Protein AF-A0A5E4UNS1-F1 (afdb_monomer)

pLDDT: mean 90.69, std 11.21, range [31.8, 98.56]

Secondary structure (DSSP, 8-state):
-PPP-PPPP-TTSSB-HHHHHHHTT--SS--HHHHHHHHHSPPP--SHHHHHHHHHHHHHHHHHHHHHHHH---EEEEEEEEE-SS-TTBEEEEEEEEEETTEEEEEEEEEE-GGGGGGS-STTSS---HHHHHHHHHHHHHHT-SEEEEEEEETTEEEEEEEE--HHHHHHHHHHHHHHIIIIITTTPPPPP-TTSTTHHHHHHHHS-S------PPPHHHHHHHHHHHHHHHHHHHHHHHHHHHHHHHHHHHTT-SEEE-TTS-EEE----PPPP--------------------

Radius of gyration: 24.87 Å; Cα contacts (8 Å, |Δi|>4): 343; chains: 1; bounding box: 65×57×61 Å

Organism: NCBI:txid2508288

Foldseek 3Di:
DDDPPPPPDDLLQAQELLNLCQLVLLDPPHHLLRSLCCNQPNDDPDDDVSVVVVVQVVCLVVVVVVCCVVVVWDWDDAQDKFAAPPHRRYIYGFGTWTDDPPAIETEHEAEDEQVCCVQADDFQEPSHRVSVLSNRLSNCLRVVHFKYWYWYCYPNDTTIYIDGHDPVSSVVSVVSSVCSCPVPNVVVNRDDQDPPRPPSVVSVCVVVVDDPPDDDDDDPVNVVVVVVVVVVVVVVVVVVVVVVVVVVVLVVVCPPPQWDADPVGDIDGDDDDDDDDDDDDDPDDDGDDDDDDDDDD

Solvent-accessible surface area (backbone atoms only — not comparable to full-atom values): 17730 Å² total; per-residue (Å²): 132,82,75,78,81,73,76,82,72,72,66,55,65,41,45,40,23,81,49,47,12,16,74,72,66,55,33,95,85,41,42,49,53,51,50,45,47,36,44,79,51,70,71,79,86,67,64,72,66,43,56,52,52,57,48,42,67,66,43,47,66,58,50,53,50,47,42,34,72,78,66,66,53,50,72,78,47,62,72,48,75,44,61,22,91,86,48,75,47,34,34,20,76,39,52,28,32,37,50,61,88,90,48,58,32,43,27,43,76,41,78,43,58,63,94,53,50,84,61,43,53,64,74,68,35,67,49,53,46,66,33,54,48,41,19,50,39,43,33,27,60,37,68,72,33,58,40,35,42,35,37,37,33,43,72,89,47,77,41,53,27,45,39,69,58,49,67,68,62,34,50,54,52,51,52,54,52,48,50,47,41,64,64,20,53,72,72,68,38,83,60,83,84,57,87,83,45,81,66,37,70,59,48,50,42,63,77,48,80,68,79,93,78,81,82,77,82,82,47,74,68,53,52,50,53,51,50,52,52,55,51,51,53,50,52,50,53,51,53,51,52,51,51,50,51,52,49,49,52,54,54,57,75,42,66,86,53,56,58,53,77,48,97,88,72,50,66,55,73,64,76,91,80,89,79,80,90,82,88,81,90,76,79,94,81,86,80,87,86,87,78,93,74,86,86,76,134

InterPro domains:
  IPR011335 Restriction endonuclease type II-like [SSF52980] (11-192)
  IPR011604 PD-(D/E)XK endonuclease-like domain superfamily [G3DSA:3.90.320.10] (9-191)
  IPR017482 Lambda-type exonuclease [TIGR03033] (11-156)
  IPR019080 YqaJ viral recombinase [PF09588] (10-145)

Structure (mmCIF, N/CA/C/O backbone):
data_AF-A0A5E4UNS1-F1
#
_entry.id   AF-A0A5E4UNS1-F1
#
loop_
_atom_site.group_PDB
_atom_site.id
_atom_site.type_symbol
_atom_site.label_atom_id
_atom_site.label_alt_id
_atom_site.label_comp_id
_atom_site.label_asym_id
_atom_site.label_entity_id
_atom_site.label_seq_id
_atom_site.pdbx_PDB_ins_code
_atom_site.Cartn_x
_atom_site.Cartn_y
_atom_site.Cartn_z
_atom_site.occupancy
_atom_site.B_iso_or_equiv
_atom_site.auth_seq_id
_atom_site.auth_comp_id
_atom_site.auth_asym_id
_atom_site.auth_atom_id
_atom_site.pdbx_PDB_model_num
ATOM 1 N N . MET A 1 1 ? 26.613 -22.542 4.980 1.00 32.50 1 MET A N 1
ATOM 2 C CA . MET A 1 1 ? 27.143 -21.502 4.076 1.00 32.50 1 MET A CA 1
ATOM 3 C C . MET A 1 1 ? 26.272 -20.277 4.250 1.00 32.50 1 MET A C 1
ATOM 5 O O . MET A 1 1 ? 25.074 -20.381 4.032 1.00 32.50 1 MET A O 1
ATOM 9 N N . ASN A 1 2 ? 26.830 -19.174 4.746 1.00 33.47 2 ASN A N 1
ATOM 10 C CA . ASN A 1 2 ? 26.085 -17.921 4.845 1.00 33.47 2 ASN A CA 1
ATOM 11 C C . ASN A 1 2 ? 25.934 -17.374 3.426 1.00 33.47 2 ASN A C 1
ATOM 13 O O . ASN A 1 2 ? 26.943 -17.198 2.745 1.00 33.47 2 ASN A O 1
ATOM 17 N N . ALA A 1 3 ? 24.694 -17.168 2.977 1.00 31.80 3 ALA A N 1
ATOM 18 C CA . ALA A 1 3 ? 24.428 -16.459 1.733 1.00 31.80 3 ALA A CA 1
ATOM 19 C C . ALA A 1 3 ? 25.182 -15.114 1.758 1.00 31.80 3 ALA A C 1
ATOM 21 O O . ALA A 1 3 ? 25.231 -14.481 2.821 1.00 31.80 3 ALA A O 1
ATOM 22 N N . PRO A 1 4 ? 25.814 -14.693 0.648 1.00 34.06 4 PRO A N 1
ATOM 23 C CA . PRO A 1 4 ? 26.495 -13.408 0.602 1.00 34.06 4 PRO A CA 1
ATOM 24 C C . PRO A 1 4 ? 25.511 -12.303 1.000 1.00 34.06 4 PRO A C 1
ATOM 26 O O . PRO A 1 4 ? 24.367 -12.283 0.549 1.00 34.06 4 PRO A O 1
ATOM 29 N N . LEU A 1 5 ? 25.950 -11.408 1.887 1.00 38.91 5 LEU A N 1
ATOM 30 C CA . LEU A 1 5 ? 25.202 -10.210 2.257 1.00 38.91 5 LEU A CA 1
ATOM 31 C C . LEU A 1 5 ? 25.096 -9.324 1.011 1.00 38.91 5 LEU A C 1
ATOM 33 O O . LEU A 1 5 ? 26.002 -8.546 0.722 1.00 38.91 5 LEU A O 1
ATOM 37 N N . ILE A 1 6 ? 24.003 -9.466 0.261 1.00 48.78 6 ILE A N 1
ATOM 38 C CA . ILE A 1 6 ? 23.606 -8.501 -0.763 1.00 48.78 6 ILE A CA 1
ATOM 39 C C . ILE A 1 6 ? 23.468 -7.162 -0.036 1.00 48.78 6 ILE A C 1
ATOM 41 O O . ILE A 1 6 ? 22.720 -7.058 0.940 1.00 48.78 6 ILE A O 1
ATOM 45 N N . ALA A 1 7 ? 24.253 -6.162 -0.442 1.00 54.66 7 ALA A N 1
ATOM 46 C CA . ALA A 1 7 ? 24.212 -4.841 0.169 1.00 54.66 7 ALA A CA 1
ATOM 47 C C . ALA A 1 7 ? 22.769 -4.326 0.122 1.00 54.66 7 ALA A C 1
ATOM 49 O O . ALA A 1 7 ? 22.208 -4.183 -0.963 1.00 54.66 7 ALA A O 1
ATOM 50 N N . VAL A 1 8 ? 22.162 -4.087 1.294 1.00 65.19 8 VAL A N 1
ATOM 51 C CA . VAL A 1 8 ? 20.788 -3.585 1.356 1.00 65.19 8 VAL A CA 1
ATOM 52 C C . VAL A 1 8 ? 20.783 -2.219 0.681 1.00 65.19 8 VAL A C 1
ATOM 54 O O . VAL A 1 8 ? 21.475 -1.303 1.131 1.00 65.19 8 VAL A O 1
ATOM 57 N N . PRO A 1 9 ? 20.047 -2.076 -0.416 1.00 72.62 9 PRO A N 1
ATOM 58 C CA . PRO A 1 9 ? 20.142 -0.883 -1.216 1.00 72.62 9 PRO A CA 1
ATOM 59 C C . PRO A 1 9 ? 19.488 0.308 -0.524 1.00 72.62 9 PRO A C 1
ATOM 61 O O . PRO A 1 9 ? 18.433 0.183 0.101 1.00 72.62 9 PRO A O 1
ATOM 64 N N . ASP A 1 10 ? 20.080 1.488 -0.700 1.00 86.12 10 ASP A N 1
ATOM 65 C CA . ASP A 1 10 ? 19.541 2.728 -0.153 1.00 86.12 10 ASP A CA 1
ATOM 66 C C . ASP A 1 10 ? 18.255 3.143 -0.891 1.00 86.12 10 ASP A C 1
ATOM 68 O O . ASP A 1 10 ? 18.277 3.807 -1.931 1.00 86.12 10 ASP A O 1
ATOM 72 N N . ARG A 1 11 ? 17.107 2.743 -0.332 1.00 88.06 11 ARG A N 1
ATOM 73 C CA . ARG A 1 11 ? 15.765 3.033 -0.866 1.00 88.06 11 ARG A CA 1
ATOM 74 C C . ARG A 1 11 ? 15.384 4.515 -0.814 1.00 88.06 11 ARG A C 1
ATOM 76 O O . ARG A 1 11 ? 14.307 4.861 -1.298 1.00 88.06 11 ARG A O 1
ATOM 83 N N . THR A 1 12 ? 16.220 5.389 -0.250 1.00 92.19 12 THR A N 1
ATOM 84 C CA . THR A 1 12 ? 16.008 6.845 -0.306 1.00 92.19 12 THR A CA 1
ATOM 85 C C . THR A 1 12 ? 16.411 7.452 -1.646 1.00 92.19 12 THR A C 1
ATOM 87 O O . THR A 1 12 ? 16.036 8.584 -1.929 1.00 92.19 12 THR A O 1
ATOM 90 N N . LYS A 1 13 ? 17.160 6.717 -2.482 1.00 92.94 13 LYS A N 1
ATOM 91 C CA . LYS A 1 13 ? 17.748 7.230 -3.732 1.00 92.94 13 LYS A CA 1
ATOM 92 C C . LYS A 1 13 ? 16.908 7.009 -4.982 1.00 92.94 13 LYS A C 1
ATOM 94 O O . LYS A 1 13 ? 17.228 7.574 -6.019 1.00 92.94 13 LYS A O 1
ATOM 99 N N . PHE A 1 14 ? 15.855 6.210 -4.886 1.00 95.19 14 PHE A N 1
ATOM 100 C CA . PHE A 1 14 ? 15.012 5.858 -6.022 1.00 95.19 14 PHE A CA 1
ATOM 101 C C . PHE A 1 14 ? 13.576 5.591 -5.574 1.00 95.19 14 PHE A C 1
ATOM 103 O O . PHE A 1 14 ? 13.332 5.349 -4.396 1.00 95.19 14 PHE A O 1
ATOM 110 N N . ILE A 1 15 ? 12.633 5.587 -6.506 1.00 97.25 15 ILE A N 1
ATOM 111 C CA . ILE A 1 15 ? 11.258 5.108 -6.388 1.00 97.25 15 ILE A CA 1
ATOM 112 C C . ILE A 1 15 ? 11.231 3.696 -6.978 1.00 97.25 15 ILE A C 1
ATOM 114 O O . ILE A 1 15 ? 11.557 3.493 -8.148 1.00 97.25 15 ILE A O 1
ATOM 118 N N . GLY A 1 16 ? 10.889 2.718 -6.139 1.00 95.12 16 GLY A N 1
ATOM 119 C CA . GLY A 1 16 ? 10.683 1.328 -6.538 1.00 95.12 16 GLY A CA 1
ATOM 120 C C . GLY A 1 16 ? 9.230 1.041 -6.918 1.00 95.12 16 GLY A C 1
ATOM 121 O O . GLY A 1 16 ? 8.337 1.814 -6.576 1.00 95.12 16 GLY A O 1
ATOM 122 N N . GLY A 1 17 ? 8.960 -0.121 -7.517 1.00 92.19 17 GLY A N 1
ATOM 123 C CA . GLY A 1 17 ? 7.594 -0.490 -7.922 1.00 92.19 17 GLY A CA 1
ATOM 124 C C . GLY A 1 17 ? 6.574 -0.454 -6.775 1.00 92.19 17 GLY A C 1
ATOM 125 O O . GLY A 1 17 ? 5.476 0.072 -6.929 1.00 92.19 17 GLY A O 1
ATOM 126 N N . SER A 1 18 ? 6.957 -0.896 -5.573 1.00 89.38 18 SER A N 1
ATOM 127 C CA . SER A 1 18 ? 6.082 -0.829 -4.392 1.00 89.38 18 SER A CA 1
ATOM 128 C C . SER A 1 18 ? 5.857 0.591 -3.851 1.00 89.38 18 SER A C 1
ATOM 130 O O . SER A 1 18 ? 4.947 0.807 -3.046 1.00 89.38 18 SER A O 1
ATOM 132 N N . ASP A 1 19 ? 6.683 1.570 -4.236 1.00 95.50 19 ASP A N 1
ATOM 133 C CA . ASP A 1 19 ? 6.506 2.982 -3.877 1.00 95.50 19 ASP A CA 1
ATOM 134 C C . ASP A 1 19 ? 5.425 3.643 -4.737 1.00 95.50 19 ASP A C 1
ATOM 136 O O . ASP A 1 19 ? 4.648 4.446 -4.2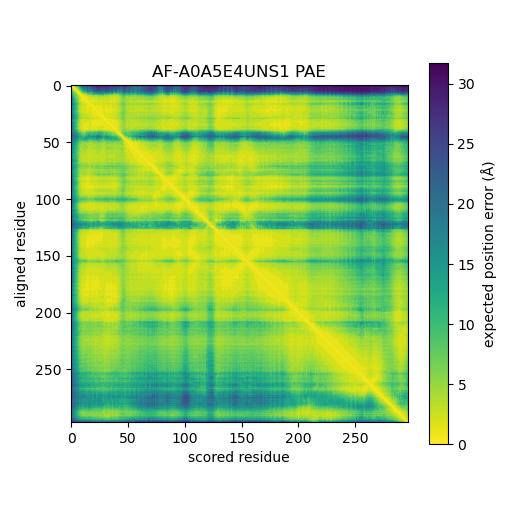20 1.00 95.50 19 ASP A O 1
ATOM 140 N N . VAL A 1 20 ? 5.305 3.252 -6.009 1.00 96.50 20 VAL A N 1
ATOM 141 C CA . VAL A 1 20 ? 4.363 3.874 -6.953 1.00 96.50 20 VAL A CA 1
ATOM 142 C C . VAL A 1 20 ? 2.910 3.732 -6.504 1.00 96.50 20 VAL A C 1
ATOM 144 O O . VAL A 1 20 ? 2.144 4.684 -6.611 1.00 96.50 20 VAL A O 1
ATOM 147 N N . ALA A 1 21 ? 2.536 2.613 -5.881 1.00 94.38 21 ALA A N 1
ATOM 148 C CA . ALA A 1 21 ? 1.188 2.437 -5.339 1.00 94.38 21 ALA A CA 1
ATOM 149 C C . ALA A 1 21 ? 0.797 3.522 -4.311 1.00 94.38 21 ALA A C 1
ATOM 151 O O . ALA A 1 21 ? -0.371 3.893 -4.221 1.00 94.38 21 ALA A O 1
ATOM 152 N N . ALA A 1 22 ? 1.754 4.050 -3.538 1.00 94.69 22 ALA A N 1
ATOM 153 C CA . ALA A 1 22 ? 1.496 5.135 -2.588 1.00 94.69 22 ALA A CA 1
ATOM 154 C C . ALA A 1 22 ? 1.378 6.501 -3.280 1.00 94.69 22 ALA A C 1
ATOM 156 O O . ALA A 1 22 ? 0.589 7.333 -2.844 1.00 94.69 22 ALA A O 1
ATOM 157 N N . ILE A 1 23 ? 2.119 6.706 -4.374 1.00 96.50 23 ILE A N 1
ATOM 158 C CA . ILE A 1 23 ? 2.039 7.905 -5.225 1.00 96.50 23 ILE A CA 1
ATOM 159 C C . ILE A 1 23 ? 0.677 7.973 -5.931 1.00 96.50 23 ILE A C 1
ATOM 161 O O . ILE A 1 23 ? 0.089 9.044 -6.048 1.00 96.50 23 ILE A O 1
ATOM 165 N N . LEU A 1 24 ? 0.155 6.822 -6.360 1.00 94.81 24 LEU A N 1
ATOM 166 C CA . LEU A 1 24 ? -1.158 6.699 -6.998 1.00 94.81 24 LEU A CA 1
ATOM 167 C C . LEU A 1 24 ? -2.332 6.663 -6.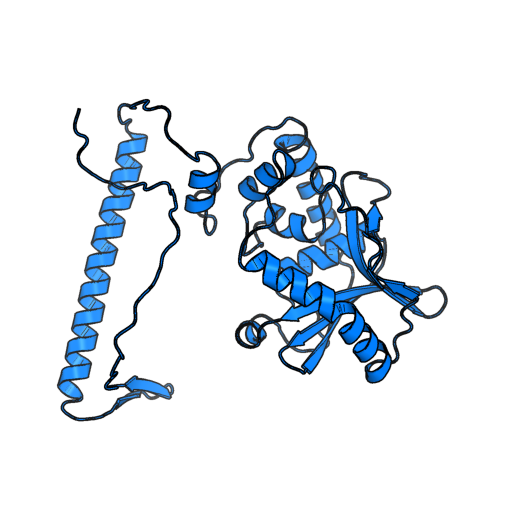003 1.00 94.81 24 LEU A C 1
ATOM 169 O O . LEU A 1 24 ? -3.480 6.687 -6.428 1.00 94.81 24 LEU A O 1
ATOM 173 N N . GLY A 1 25 ? -2.074 6.567 -4.694 1.00 92.62 25 GLY A N 1
ATOM 174 C CA . GLY A 1 25 ? -3.125 6.480 -3.672 1.00 92.62 25 GLY A CA 1
ATOM 175 C C . GLY A 1 25 ? -3.831 5.118 -3.569 1.00 92.62 25 GLY A C 1
ATOM 176 O O . GLY A 1 25 ? -4.819 4.999 -2.854 1.00 92.62 25 GLY A O 1
ATOM 177 N N . VAL A 1 26 ? -3.321 4.072 -4.229 1.00 92.69 26 VAL A N 1
ATOM 178 C CA . VAL A 1 26 ? -3.917 2.714 -4.236 1.00 92.69 26 VAL A CA 1
ATOM 179 C C . VAL A 1 26 ? -3.240 1.741 -3.262 1.00 92.69 26 VAL A C 1
ATOM 181 O O . VAL A 1 26 ? -3.624 0.577 -3.154 1.00 92.69 26 VAL A O 1
ATOM 184 N N . SER A 1 27 ? -2.206 2.192 -2.551 1.00 91.56 27 SER A N 1
ATOM 185 C CA . SER A 1 27 ? -1.477 1.389 -1.566 1.00 91.56 27 SER A CA 1
ATOM 186 C C . SER A 1 27 ? -2.307 1.174 -0.287 1.00 91.56 27 SER A C 1
ATOM 188 O O . SER A 1 27 ? -2.652 2.143 0.390 1.00 91.56 27 SER A O 1
ATOM 190 N N . PRO A 1 28 ? -2.562 -0.079 0.138 1.00 88.12 28 PRO A N 1
ATOM 191 C CA . PRO A 1 28 ? -3.280 -0.357 1.382 1.00 88.12 28 PRO A CA 1
ATOM 192 C C . PRO A 1 28 ? -2.451 -0.148 2.662 1.00 88.12 28 PRO A C 1
ATOM 194 O O . PRO A 1 28 ? -3.015 -0.253 3.754 1.00 88.12 28 PRO A O 1
ATOM 197 N N . TRP A 1 29 ? -1.142 0.122 2.559 1.00 86.38 29 TRP A N 1
ATOM 198 C CA . TRP A 1 29 ? -0.227 0.191 3.714 1.00 86.38 29 TRP A CA 1
ATOM 199 C C . TRP A 1 29 ? 0.285 1.589 4.046 1.00 86.38 29 TRP A C 1
ATOM 201 O O . TRP A 1 29 ? 0.676 1.837 5.183 1.00 86.38 29 TRP A O 1
ATOM 211 N N . ARG A 1 30 ? 0.365 2.468 3.050 1.00 88.25 30 ARG A N 1
ATOM 212 C CA . ARG A 1 30 ? 0.964 3.801 3.182 1.00 88.25 30 ARG A CA 1
ATOM 213 C C . ARG A 1 30 ? 0.394 4.756 2.149 1.00 88.25 30 ARG A C 1
ATOM 215 O O . ARG A 1 30 ? 0.171 4.342 1.010 1.00 88.25 30 ARG A O 1
ATOM 222 N N . ASN A 1 31 ? 0.236 6.013 2.546 1.00 92.94 31 ASN A N 1
ATOM 223 C CA . ASN A 1 31 ? -0.088 7.122 1.654 1.00 92.94 31 ASN A CA 1
ATOM 224 C C . ASN A 1 31 ? 1.186 7.851 1.178 1.00 92.94 31 ASN A C 1
ATOM 226 O O . ASN A 1 31 ? 2.315 7.472 1.509 1.00 92.94 31 ASN A O 1
ATOM 230 N N . VAL A 1 32 ? 0.999 8.904 0.383 1.00 95.25 32 VAL A N 1
ATOM 231 C CA . VAL A 1 32 ? 2.088 9.692 -0.209 1.00 95.25 32 VAL A CA 1
ATOM 232 C C . VAL A 1 32 ? 2.960 10.408 0.835 1.00 95.25 32 VAL A C 1
ATOM 234 O O . VAL A 1 32 ? 4.171 10.513 0.648 1.00 95.25 32 VAL A O 1
ATOM 237 N N . VAL A 1 33 ? 2.384 10.846 1.962 1.00 96.06 33 VAL A N 1
ATOM 238 C CA . VAL A 1 33 ? 3.126 11.496 3.059 1.00 96.06 33 VAL A CA 1
ATOM 239 C C . VAL A 1 33 ? 3.993 10.468 3.787 1.00 96.06 33 VAL A C 1
ATOM 241 O O . VAL A 1 33 ? 5.163 10.729 4.062 1.00 96.06 33 VAL A O 1
ATOM 244 N N . ASP A 1 34 ? 3.466 9.265 4.026 1.00 93.75 34 ASP A N 1
ATOM 245 C CA . ASP A 1 34 ? 4.239 8.149 4.572 1.00 93.75 34 ASP A CA 1
ATOM 246 C C . ASP A 1 34 ? 5.415 7.755 3.684 1.00 93.75 34 ASP A C 1
ATOM 248 O O . ASP A 1 34 ? 6.509 7.513 4.199 1.00 93.75 34 ASP A O 1
ATOM 252 N N . LEU A 1 35 ? 5.194 7.696 2.367 1.00 94.81 35 LEU A N 1
ATOM 253 C CA . LEU A 1 35 ? 6.255 7.441 1.399 1.00 94.81 35 LEU A CA 1
ATOM 254 C C . LEU A 1 35 ? 7.302 8.558 1.425 1.00 94.81 35 LEU A C 1
ATOM 256 O O . LEU A 1 35 ? 8.494 8.266 1.448 1.00 94.81 35 LEU A O 1
ATOM 260 N N . TRP A 1 36 ? 6.879 9.822 1.433 1.00 96.31 36 TRP A N 1
ATOM 261 C CA . TRP A 1 36 ? 7.794 10.960 1.501 1.00 96.31 36 TRP A CA 1
ATOM 262 C C . TRP A 1 36 ? 8.680 10.894 2.745 1.00 96.31 36 TRP A C 1
ATOM 264 O O . TRP A 1 36 ? 9.902 10.974 2.611 1.00 96.31 36 TRP A O 1
ATOM 274 N N . MET A 1 37 ? 8.093 10.639 3.922 1.00 94.12 37 MET A N 1
ATOM 275 C CA . MET A 1 37 ? 8.851 10.423 5.156 1.00 94.12 37 MET A CA 1
ATOM 276 C C . MET A 1 37 ? 9.885 9.303 4.986 1.00 94.12 37 MET A C 1
ATOM 278 O O . MET A 1 37 ? 11.027 9.480 5.393 1.00 94.12 37 MET A O 1
ATOM 282 N N . ASP A 1 38 ? 9.532 8.191 4.330 1.00 92.75 38 ASP A N 1
ATOM 283 C CA . ASP A 1 38 ? 10.458 7.074 4.069 1.00 92.75 38 ASP A CA 1
ATOM 284 C C . ASP A 1 38 ? 11.625 7.465 3.152 1.00 92.75 38 ASP A C 1
ATOM 286 O O . ASP A 1 38 ? 12.727 6.936 3.306 1.00 92.75 38 ASP A O 1
ATOM 290 N N . LYS A 1 39 ? 11.399 8.382 2.202 1.00 94.94 39 LYS A N 1
ATOM 291 C CA . LYS A 1 39 ? 12.437 8.874 1.284 1.00 94.94 39 LYS A CA 1
ATOM 292 C C . LYS A 1 39 ? 13.387 9.869 1.932 1.00 94.94 39 LYS A C 1
ATOM 294 O O . LYS A 1 39 ? 14.553 9.900 1.557 1.00 94.94 39 LYS A O 1
ATOM 299 N N . ILE A 1 40 ? 12.931 10.654 2.906 1.00 92.06 40 ILE A N 1
ATOM 300 C CA . ILE A 1 40 ? 13.792 11.624 3.602 1.00 92.06 40 ILE A CA 1
ATOM 301 C C . ILE A 1 40 ? 14.387 11.075 4.902 1.00 92.06 40 ILE A C 1
ATOM 303 O O . ILE A 1 40 ? 15.398 11.582 5.386 1.00 92.06 40 ILE A O 1
ATOM 307 N N . THR A 1 41 ? 13.754 10.069 5.504 1.00 87.19 41 THR A N 1
ATOM 308 C CA . THR A 1 41 ? 14.143 9.456 6.776 1.00 87.19 41 THR A CA 1
ATOM 309 C C . THR A 1 41 ? 13.738 7.975 6.754 1.00 87.19 41 THR A C 1
ATOM 311 O O . THR A 1 41 ? 12.596 7.637 7.081 1.00 87.19 41 THR A O 1
ATOM 314 N N . PRO A 1 42 ? 14.657 7.074 6.351 1.00 76.75 42 PRO A N 1
ATOM 315 C CA . PRO A 1 42 ? 14.342 5.660 6.206 1.00 76.75 42 PRO A CA 1
ATOM 316 C C . PRO A 1 42 ? 13.795 5.061 7.505 1.00 76.75 42 PRO A C 1
ATOM 318 O O . PRO A 1 42 ? 14.331 5.295 8.592 1.00 76.75 42 PRO A O 1
ATOM 321 N N . ARG A 1 43 ? 12.741 4.242 7.392 1.00 71.88 43 ARG A N 1
ATOM 322 C CA . ARG A 1 43 ? 12.247 3.449 8.526 1.00 71.88 43 ARG A CA 1
ATOM 323 C C . ARG A 1 43 ? 13.299 2.428 8.944 1.00 71.88 43 ARG A C 1
ATOM 325 O O . ARG A 1 43 ? 14.013 1.873 8.109 1.00 71.88 43 ARG A O 1
ATOM 332 N N . ARG A 1 44 ? 13.307 2.087 10.232 1.00 64.25 44 ARG A N 1
ATOM 333 C CA . ARG A 1 44 ? 13.797 0.769 10.646 1.00 64.25 44 ARG A CA 1
ATOM 334 C C . ARG A 1 44 ? 12.769 -0.260 10.172 1.00 64.25 44 ARG A C 1
ATOM 336 O O . ARG A 1 44 ? 11.579 -0.078 10.401 1.00 64.25 44 ARG A O 1
ATOM 343 N N . GLU A 1 45 ? 13.198 -1.304 9.468 1.00 58.66 45 GLU A N 1
ATOM 344 C CA . GLU A 1 45 ? 12.309 -2.418 9.115 1.00 58.66 45 GLU A CA 1
ATOM 345 C C . GLU A 1 45 ? 12.067 -3.297 10.357 1.00 58.66 45 GLU A C 1
ATOM 347 O O . GLU A 1 45 ? 12.675 -4.356 10.521 1.00 58.66 45 GLU A O 1
ATOM 352 N N . ASP A 1 46 ? 11.190 -2.861 11.261 1.00 49.56 46 ASP A N 1
ATOM 353 C CA . ASP A 1 46 ? 10.737 -3.637 12.417 1.00 49.56 46 ASP A CA 1
ATOM 354 C C . ASP A 1 46 ? 9.243 -4.024 12.320 1.00 49.56 46 ASP A C 1
ATOM 356 O O . ASP A 1 46 ? 8.469 -3.512 11.512 1.00 49.56 46 ASP A O 1
ATOM 360 N N . GLY A 1 47 ? 8.839 -5.044 13.088 1.00 59.97 47 GLY A N 1
ATOM 361 C CA . GLY A 1 47 ? 7.438 -5.474 13.202 1.00 59.97 47 GLY A CA 1
ATOM 362 C C . GLY A 1 47 ? 6.982 -6.641 12.305 1.00 59.97 47 GLY A C 1
ATOM 363 O O . GLY A 1 47 ? 7.773 -7.392 11.728 1.00 59.97 47 GLY A O 1
ATOM 364 N N . HIS A 1 48 ? 5.657 -6.831 12.237 1.00 52.41 48 HIS A N 1
ATOM 365 C CA . HIS A 1 48 ? 5.006 -8.004 11.626 1.00 52.41 48 HIS A CA 1
ATOM 366 C C . HIS A 1 48 ? 5.227 -8.107 10.107 1.00 52.41 48 HIS A C 1
ATOM 368 O O . HIS A 1 48 ? 5.463 -9.203 9.591 1.00 52.41 48 HIS A O 1
ATOM 374 N N . ASN A 1 49 ? 5.230 -6.974 9.396 1.00 67.44 49 ASN A N 1
ATOM 375 C CA . ASN A 1 49 ? 5.480 -6.941 7.951 1.00 67.44 49 ASN A CA 1
ATOM 376 C C . ASN A 1 49 ? 6.907 -7.387 7.606 1.00 67.44 49 ASN A C 1
ATOM 378 O O . ASN A 1 49 ? 7.106 -8.070 6.605 1.00 67.44 49 ASN A O 1
ATOM 382 N N . ALA A 1 50 ? 7.888 -7.092 8.465 1.00 72.94 50 ALA A N 1
ATOM 383 C CA . ALA A 1 50 ? 9.267 -7.525 8.260 1.00 72.94 50 ALA A CA 1
ATOM 384 C C . ALA A 1 50 ? 9.395 -9.057 8.338 1.00 72.94 50 ALA A C 1
ATOM 386 O O . ALA A 1 50 ? 10.125 -9.665 7.558 1.00 72.94 50 ALA A O 1
ATOM 387 N N . ALA A 1 51 ? 8.651 -9.713 9.237 1.00 79.19 51 ALA A N 1
ATOM 388 C CA . ALA A 1 51 ? 8.624 -11.174 9.311 1.00 79.19 51 ALA A CA 1
ATOM 389 C C . ALA A 1 51 ? 7.968 -11.809 8.074 1.00 79.19 51 ALA A C 1
ATOM 391 O O . ALA A 1 51 ? 8.475 -12.815 7.580 1.00 79.19 51 ALA A O 1
ATOM 392 N N . ALA A 1 52 ? 6.876 -11.226 7.566 1.00 80.44 52 ALA A N 1
ATOM 393 C CA . ALA A 1 52 ? 6.221 -11.682 6.341 1.00 80.44 52 ALA A CA 1
ATOM 394 C C . ALA A 1 52 ? 7.124 -11.513 5.109 1.00 80.44 52 ALA A C 1
ATOM 396 O O . ALA A 1 52 ? 7.344 -12.490 4.401 1.00 80.44 52 ALA A O 1
ATOM 397 N N . LYS A 1 53 ? 7.738 -10.335 4.925 1.00 80.81 53 LYS A N 1
ATOM 398 C CA . LYS A 1 53 ? 8.698 -10.062 3.843 1.00 80.81 53 LYS A CA 1
ATOM 399 C C . LYS A 1 53 ? 9.885 -11.028 3.884 1.00 80.81 53 LYS A C 1
ATOM 401 O O . LYS A 1 53 ? 10.176 -11.680 2.893 1.00 80.81 53 LYS A O 1
ATOM 406 N N . ARG A 1 54 ? 10.489 -11.238 5.065 1.00 83.75 54 ARG A N 1
ATOM 407 C CA . ARG A 1 54 ? 11.563 -12.234 5.244 1.00 83.75 54 ARG A CA 1
ATOM 408 C C . ARG A 1 54 ? 11.127 -13.662 4.922 1.00 83.75 54 ARG A C 1
ATOM 410 O O . ARG A 1 54 ? 11.974 -14.458 4.538 1.00 83.75 54 ARG A O 1
ATOM 417 N N . ARG A 1 55 ? 9.870 -14.039 5.187 1.00 85.44 55 ARG A N 1
ATOM 418 C CA . ARG A 1 55 ? 9.350 -15.360 4.795 1.00 85.44 55 ARG A CA 1
ATOM 419 C C . ARG A 1 55 ? 9.197 -15.445 3.281 1.00 85.44 55 ARG A C 1
ATOM 421 O O . ARG A 1 55 ? 9.694 -16.413 2.726 1.00 85.44 55 ARG A O 1
ATOM 428 N N . GLY A 1 56 ? 8.594 -14.433 2.655 1.00 85.50 56 GLY A N 1
ATOM 429 C CA . GLY A 1 56 ? 8.463 -14.327 1.198 1.00 85.50 56 GLY A CA 1
ATOM 430 C C . GLY A 1 56 ? 9.804 -14.519 0.496 1.00 85.50 56 GLY A C 1
ATOM 431 O O . GLY A 1 56 ? 9.951 -15.473 -0.255 1.00 85.50 56 GLY A O 1
ATOM 432 N N . SER A 1 57 ? 10.828 -13.759 0.891 1.00 86.19 57 SER A N 1
ATOM 433 C CA . SER A 1 57 ? 12.158 -13.866 0.274 1.00 86.19 57 SER A CA 1
ATOM 434 C C . SER A 1 57 ? 12.887 -15.186 0.513 1.00 86.19 57 SER A C 1
ATOM 436 O O . SER A 1 57 ? 13.788 -15.546 -0.232 1.00 86.19 57 SER A O 1
ATOM 438 N N . ARG A 1 58 ? 12.509 -15.956 1.542 1.00 89.94 58 ARG A N 1
ATOM 439 C CA . ARG A 1 58 ? 13.018 -17.330 1.701 1.00 89.94 58 ARG A CA 1
ATOM 440 C C . ARG A 1 58 ? 12.254 -18.350 0.862 1.00 89.94 58 ARG A C 1
ATOM 442 O O . ARG A 1 58 ? 12.796 -19.419 0.612 1.00 89.94 58 ARG A O 1
ATOM 449 N N . LEU A 1 59 ? 11.010 -18.047 0.494 1.00 91.06 59 LEU A N 1
ATOM 450 C CA . LEU A 1 59 ? 10.177 -18.890 -0.360 1.00 91.06 59 LEU A CA 1
ATOM 451 C C . LEU A 1 59 ? 10.426 -18.626 -1.847 1.00 91.06 59 LEU A C 1
ATOM 453 O O . LEU A 1 59 ? 10.210 -19.529 -2.639 1.00 91.06 59 LEU A O 1
ATOM 457 N N . GLU A 1 60 ? 10.915 -17.443 -2.224 1.00 92.06 60 GLU A N 1
ATOM 458 C CA . GLU A 1 60 ? 11.207 -17.076 -3.619 1.00 92.06 60 GLU A CA 1
ATOM 459 C C . GLU A 1 60 ? 12.012 -18.148 -4.387 1.00 92.06 60 GLU A C 1
ATOM 461 O O . GLU A 1 60 ? 11.536 -18.558 -5.443 1.00 92.06 60 GLU A O 1
ATOM 466 N N . PRO A 1 61 ? 13.144 -18.701 -3.887 1.00 92.69 61 PRO A N 1
ATOM 467 C CA . PRO A 1 61 ? 13.863 -19.757 -4.611 1.00 92.69 61 PRO A CA 1
ATOM 468 C C . PRO A 1 61 ? 13.028 -21.022 -4.832 1.00 92.69 61 PRO A C 1
ATOM 470 O O . PRO A 1 61 ? 13.057 -21.591 -5.916 1.00 92.69 61 PRO A O 1
ATOM 473 N N . TYR A 1 62 ? 12.251 -21.425 -3.822 1.00 93.50 62 TYR A N 1
ATOM 474 C CA . TYR A 1 62 ? 11.360 -22.582 -3.908 1.00 93.50 62 TYR A CA 1
ATOM 475 C C . TYR A 1 62 ? 10.241 -22.354 -4.933 1.00 93.50 62 TYR A C 1
ATOM 477 O O . TYR A 1 62 ? 9.945 -23.233 -5.733 1.00 93.50 62 TYR A O 1
ATOM 485 N N . ILE A 1 63 ? 9.661 -21.153 -4.961 1.00 95.31 63 ILE A N 1
ATOM 486 C CA . ILE A 1 63 ? 8.628 -20.799 -5.939 1.00 95.31 63 ILE A CA 1
ATOM 487 C C . ILE A 1 63 ? 9.215 -20.749 -7.355 1.00 95.31 63 ILE A C 1
ATOM 489 O O . ILE A 1 63 ? 8.563 -21.192 -8.292 1.00 95.31 63 ILE A O 1
ATOM 493 N N . LEU A 1 64 ? 10.449 -20.268 -7.534 1.00 95.19 64 LEU A N 1
ATOM 494 C CA . LEU A 1 64 ? 11.125 -20.322 -8.834 1.00 95.19 64 LEU A CA 1
ATOM 495 C C . LEU A 1 64 ? 11.336 -21.760 -9.322 1.00 95.19 64 LEU A C 1
ATOM 497 O O . LEU A 1 64 ? 11.210 -22.006 -10.520 1.00 95.19 64 LEU A O 1
ATOM 501 N N . ASP A 1 65 ? 11.632 -22.702 -8.425 1.00 94.75 65 ASP A N 1
ATOM 502 C CA . ASP A 1 65 ? 11.723 -24.122 -8.778 1.00 94.75 65 ASP A CA 1
ATOM 503 C C . ASP A 1 65 ? 10.355 -24.682 -9.193 1.00 94.75 65 ASP A C 1
ATOM 505 O O . ASP A 1 65 ? 10.260 -25.293 -10.256 1.00 94.75 65 ASP A O 1
ATOM 509 N N . MET A 1 66 ? 9.279 -24.359 -8.462 1.00 95.38 66 MET A N 1
ATOM 510 C CA . MET A 1 66 ? 7.908 -24.701 -8.877 1.00 95.38 66 MET A CA 1
ATOM 511 C C . MET A 1 66 ? 7.566 -24.123 -10.257 1.00 95.38 66 MET A C 1
ATOM 513 O O . MET A 1 66 ? 7.025 -24.824 -11.103 1.00 95.38 66 MET A O 1
ATOM 517 N N . ILE A 1 67 ? 7.933 -22.865 -10.533 1.00 95.75 67 ILE A N 1
ATOM 518 C CA . ILE A 1 67 ? 7.701 -22.232 -11.841 1.00 95.75 67 ILE A CA 1
ATOM 519 C C . ILE A 1 67 ? 8.410 -23.007 -12.964 1.00 95.75 67 ILE A C 1
ATOM 521 O O . ILE A 1 67 ? 7.839 -23.202 -14.039 1.00 95.75 67 ILE A O 1
ATOM 525 N N . ARG A 1 68 ? 9.645 -23.466 -12.733 1.00 94.50 68 ARG A N 1
ATOM 526 C CA . ARG A 1 68 ? 10.388 -24.275 -13.712 1.00 94.50 68 ARG A CA 1
ATOM 527 C C . ARG A 1 68 ? 9.725 -25.630 -13.943 1.00 94.50 68 ARG A C 1
ATOM 529 O O . ARG A 1 68 ? 9.612 -26.048 -15.091 1.00 94.50 68 ARG A O 1
ATOM 536 N N . GLU A 1 69 ? 9.307 -26.302 -12.875 1.00 94.25 69 GLU A N 1
ATOM 537 C CA . GLU A 1 69 ? 8.730 -27.649 -12.930 1.00 94.25 69 GLU A CA 1
ATOM 538 C C . GLU A 1 69 ? 7.312 -27.661 -13.517 1.00 94.25 69 GLU A C 1
ATOM 540 O O . GLU A 1 69 ? 7.017 -28.470 -14.396 1.00 94.25 69 GLU A O 1
ATOM 545 N N . GLU A 1 70 ? 6.447 -26.755 -13.064 1.00 93.94 70 GLU A N 1
ATOM 546 C CA . GLU A 1 70 ? 5.020 -26.738 -13.406 1.00 93.94 70 GLU A CA 1
ATOM 547 C C . GLU A 1 70 ? 4.734 -25.999 -14.720 1.00 93.94 70 GLU A C 1
ATOM 549 O O . GLU A 1 70 ? 3.805 -26.364 -15.441 1.00 93.94 70 GLU A O 1
ATOM 554 N N . HIS A 1 71 ? 5.535 -24.980 -15.059 1.00 90.81 71 HIS A N 1
ATOM 555 C CA . HIS A 1 71 ? 5.297 -24.120 -16.226 1.00 90.81 71 HIS A CA 1
ATOM 556 C C . HIS A 1 71 ? 6.406 -24.169 -17.284 1.00 90.81 71 HIS A C 1
ATOM 558 O O . HIS A 1 71 ? 6.268 -23.545 -18.336 1.00 90.81 71 HIS A O 1
ATOM 564 N N . GLY A 1 72 ? 7.507 -24.890 -17.041 1.00 90.69 72 GLY A N 1
ATOM 565 C CA . GLY A 1 72 ? 8.585 -25.065 -18.021 1.00 90.69 72 GLY A CA 1
ATOM 566 C C . GLY A 1 72 ? 9.316 -23.771 -18.399 1.00 90.69 72 GLY A C 1
ATOM 567 O O . GLY A 1 72 ? 9.930 -23.706 -19.465 1.00 90.69 72 GLY A O 1
ATOM 568 N N . LEU A 1 73 ? 9.240 -22.724 -17.568 1.00 91.56 73 LEU A N 1
ATOM 569 C CA . LEU A 1 73 ? 9.829 -21.424 -17.892 1.00 91.56 73 LEU A CA 1
ATOM 570 C C . LEU A 1 73 ? 11.349 -21.421 -17.687 1.00 91.56 73 LEU A C 1
ATOM 572 O O . LEU A 1 73 ? 11.869 -21.766 -16.626 1.00 91.56 73 LEU A O 1
ATOM 576 N N . ASN A 1 74 ? 12.068 -20.952 -18.706 1.00 92.38 74 ASN A N 1
ATOM 577 C CA . ASN A 1 74 ? 13.511 -20.757 -18.677 1.00 92.38 74 ASN A CA 1
ATOM 578 C C . ASN A 1 74 ? 13.882 -19.469 -17.922 1.00 92.38 74 ASN A C 1
ATOM 580 O O . ASN A 1 74 ? 13.948 -18.380 -18.497 1.00 92.38 74 ASN A O 1
ATOM 584 N N . ILE A 1 75 ? 14.097 -19.604 -16.614 1.00 94.06 75 ILE A N 1
ATOM 585 C CA . ILE A 1 75 ? 14.529 -18.515 -15.733 1.00 94.06 75 ILE A CA 1
ATOM 586 C C . ILE A 1 75 ? 16.030 -18.261 -15.908 1.00 94.06 75 ILE A C 1
ATOM 588 O O . ILE A 1 75 ? 16.837 -19.117 -15.541 1.00 94.06 75 ILE A O 1
ATOM 592 N N . VAL A 1 76 ? 16.406 -17.081 -16.409 1.00 93.44 76 VAL A N 1
ATOM 593 C CA . VAL A 1 76 ? 17.806 -16.738 -16.741 1.00 93.44 76 VAL A CA 1
ATOM 594 C C . VAL A 1 76 ? 18.485 -15.807 -15.737 1.00 93.44 76 VAL A C 1
ATOM 596 O O . VAL A 1 76 ? 19.710 -15.811 -15.642 1.00 93.44 76 VAL A O 1
ATOM 599 N N . ALA A 1 77 ? 17.713 -15.044 -14.965 1.00 90.75 77 ALA A N 1
ATOM 600 C CA . ALA A 1 77 ? 18.208 -14.203 -13.876 1.00 90.75 77 ALA A CA 1
ATOM 601 C C . ALA A 1 77 ? 17.169 -14.125 -12.748 1.00 90.75 77 ALA A C 1
ATOM 603 O O . ALA A 1 77 ? 15.981 -14.352 -12.980 1.00 90.75 77 ALA A O 1
ATOM 604 N N . ALA A 1 78 ? 17.613 -13.822 -11.528 1.00 90.69 78 ALA A N 1
ATOM 605 C CA . ALA A 1 78 ? 16.751 -13.672 -10.358 1.00 90.69 78 ALA A CA 1
ATOM 606 C C . ALA A 1 78 ? 17.299 -12.599 -9.414 1.00 90.69 78 ALA A C 1
ATOM 608 O O . ALA A 1 78 ? 18.514 -12.494 -9.253 1.00 90.69 78 ALA A O 1
ATOM 609 N N . ASN A 1 79 ? 16.402 -11.861 -8.753 1.00 85.31 79 ASN A N 1
ATOM 610 C CA . ASN A 1 79 ? 16.728 -10.792 -7.800 1.00 85.31 79 ASN A CA 1
ATOM 611 C C . ASN A 1 79 ? 17.595 -9.662 -8.382 1.00 85.31 79 ASN A C 1
ATOM 613 O O . ASN A 1 79 ? 18.423 -9.073 -7.681 1.00 85.31 79 ASN A O 1
ATOM 617 N N . GLU A 1 80 ? 17.401 -9.359 -9.663 1.00 87.06 80 GLU A N 1
ATOM 618 C CA . GLU A 1 80 ? 18.123 -8.289 -10.342 1.00 87.06 80 GLU A CA 1
ATOM 619 C C . GLU A 1 80 ? 17.411 -6.947 -10.196 1.00 87.06 80 GLU A C 1
ATOM 621 O O . GLU A 1 80 ? 16.179 -6.839 -10.147 1.00 87.06 80 GLU A O 1
ATOM 626 N N . ARG A 1 81 ? 18.222 -5.889 -10.159 1.00 91.06 81 ARG A N 1
ATOM 627 C CA . ARG A 1 81 ? 17.731 -4.517 -10.159 1.00 91.06 81 ARG A CA 1
ATOM 628 C C . ARG A 1 81 ? 18.011 -3.847 -11.488 1.00 91.06 81 ARG A C 1
ATOM 630 O O . ARG A 1 81 ? 19.147 -3.783 -11.942 1.00 91.06 81 ARG A O 1
ATOM 637 N N . TYR A 1 82 ? 16.989 -3.168 -11.980 1.00 94.81 82 TYR A N 1
ATOM 638 C CA . TYR A 1 82 ? 17.042 -2.340 -13.169 1.00 94.81 82 TYR A CA 1
ATOM 639 C C . TYR A 1 82 ? 16.853 -0.882 -12.758 1.00 94.81 82 TYR A C 1
ATOM 641 O O . TYR A 1 82 ? 15.986 -0.564 -11.941 1.00 94.81 82 TYR A O 1
ATOM 649 N N . ILE A 1 83 ? 17.694 -0.001 -13.289 1.00 96.31 83 ILE A N 1
ATOM 650 C CA . ILE A 1 83 ? 17.542 1.450 -13.162 1.00 96.31 83 ILE A CA 1
ATOM 651 C C . ILE A 1 83 ? 16.999 1.947 -14.491 1.00 96.31 83 ILE A C 1
ATOM 653 O O . ILE A 1 83 ? 17.445 1.501 -15.547 1.00 96.31 83 ILE A O 1
ATOM 657 N N . ASP A 1 84 ? 16.037 2.854 -14.422 1.00 97.56 84 ASP A N 1
ATOM 658 C CA . ASP A 1 84 ? 15.457 3.445 -15.614 1.00 97.56 84 ASP A CA 1
ATOM 659 C C . ASP A 1 84 ? 16.502 4.246 -16.396 1.00 97.56 84 ASP A C 1
ATOM 661 O O . ASP A 1 84 ? 17.276 5.017 -15.819 1.00 97.56 84 ASP A O 1
ATOM 665 N N . SER A 1 85 ? 16.525 4.068 -17.715 1.00 94.06 85 SER A N 1
ATOM 666 C CA . SER A 1 85 ? 17.524 4.696 -18.582 1.00 94.06 85 SER A CA 1
ATOM 667 C C . SER A 1 85 ? 17.356 6.210 -18.716 1.00 94.06 85 SER A C 1
ATOM 669 O O . SER A 1 85 ? 18.326 6.897 -19.030 1.00 94.06 85 SER A O 1
ATOM 671 N N . GLU A 1 86 ? 16.149 6.736 -18.499 1.00 96.31 86 GLU A N 1
ATOM 672 C CA . GLU A 1 86 ? 15.827 8.157 -18.681 1.00 96.31 86 GLU A CA 1
ATOM 673 C C . GLU A 1 86 ? 15.692 8.896 -17.348 1.00 96.31 86 GLU A C 1
ATOM 675 O O . GLU A 1 86 ? 16.087 10.057 -17.230 1.00 96.31 86 GLU A O 1
ATOM 680 N N . LEU A 1 87 ? 15.142 8.224 -16.334 1.00 96.94 87 LEU A N 1
ATOM 681 C CA . LEU A 1 87 ? 14.844 8.782 -15.019 1.00 96.94 87 LEU A CA 1
ATOM 682 C C . LEU A 1 87 ? 15.614 8.006 -13.936 1.00 96.94 87 LEU A C 1
ATOM 684 O O . LEU A 1 87 ? 15.041 7.121 -13.310 1.00 96.94 87 LEU A O 1
ATOM 688 N N . PRO A 1 88 ? 16.878 8.355 -13.616 1.00 95.44 88 PRO A N 1
ATOM 689 C CA . PRO A 1 88 ? 17.738 7.562 -12.721 1.00 95.44 88 PRO A CA 1
ATOM 690 C C . PRO A 1 88 ? 17.218 7.372 -11.287 1.00 95.44 88 PRO A C 1
ATOM 692 O O . PRO A 1 88 ? 17.762 6.579 -10.521 1.00 95.44 88 PRO A O 1
ATOM 695 N N . PHE A 1 89 ? 16.187 8.128 -10.900 1.00 96.50 89 PHE A N 1
ATOM 696 C CA . PHE A 1 89 ? 15.479 7.970 -9.633 1.00 96.50 89 PHE A CA 1
ATOM 697 C C . PHE A 1 89 ? 14.327 6.956 -9.705 1.00 96.50 89 PHE A C 1
ATOM 699 O O . PHE A 1 89 ? 13.646 6.767 -8.705 1.00 96.50 89 PHE A O 1
ATOM 706 N N . LEU A 1 90 ? 14.080 6.297 -10.835 1.00 98.06 90 LEU A N 1
ATOM 707 C CA . LEU A 1 90 ? 13.181 5.153 -10.956 1.00 98.06 90 LEU A CA 1
ATOM 708 C C . LEU A 1 90 ? 14.016 3.871 -11.028 1.00 98.06 90 LEU A C 1
ATOM 710 O O . LEU A 1 90 ? 14.995 3.786 -11.768 1.00 98.06 90 LEU A O 1
ATOM 714 N N . ALA A 1 91 ? 13.626 2.861 -10.254 1.00 97.06 91 ALA A N 1
ATOM 715 C CA . ALA A 1 91 ? 14.236 1.539 -10.327 1.00 97.06 91 ALA A CA 1
ATOM 716 C C . ALA A 1 91 ? 13.189 0.442 -10.132 1.00 97.06 91 ALA A C 1
ATOM 718 O O . ALA A 1 91 ? 12.180 0.645 -9.455 1.00 97.06 91 ALA A O 1
ATOM 719 N N . ALA A 1 92 ? 13.436 -0.733 -10.690 1.00 95.06 92 ALA A N 1
ATOM 720 C CA . ALA A 1 92 ? 12.619 -1.920 -10.503 1.00 95.06 92 ALA A CA 1
ATOM 721 C C . ALA A 1 92 ? 13.487 -3.053 -9.958 1.00 95.06 92 ALA A C 1
ATOM 723 O O . ALA A 1 92 ? 14.590 -3.292 -10.440 1.00 95.06 92 ALA A O 1
ATOM 724 N N . GLU A 1 93 ? 12.982 -3.721 -8.930 1.00 91.69 93 GLU A N 1
ATOM 725 C CA . GLU A 1 93 ? 13.521 -4.976 -8.411 1.00 91.69 93 GLU A CA 1
ATOM 726 C C . GLU A 1 93 ? 12.513 -6.029 -8.859 1.00 91.69 93 GLU A C 1
ATOM 728 O O . GLU A 1 93 ? 11.407 -6.050 -8.320 1.00 91.69 93 GLU A O 1
ATOM 733 N N . ILE A 1 94 ? 12.839 -6.779 -9.911 1.00 92.38 94 ILE A N 1
ATOM 734 C CA . ILE A 1 94 ? 11.989 -7.878 -10.386 1.00 92.38 94 ILE A CA 1
ATOM 735 C C . ILE A 1 94 ? 12.495 -9.176 -9.761 1.00 92.38 94 ILE A C 1
ATOM 737 O O . ILE A 1 94 ? 13.702 -9.341 -9.558 1.00 92.38 94 ILE A O 1
ATOM 741 N N . ASP A 1 95 ? 11.590 -10.105 -9.477 1.00 94.31 95 ASP A N 1
ATOM 742 C CA . ASP A 1 95 ? 11.962 -11.341 -8.787 1.00 94.31 95 ASP A CA 1
ATOM 743 C C . ASP A 1 95 ? 12.748 -12.276 -9.713 1.00 94.31 95 ASP A C 1
ATOM 745 O O . ASP A 1 95 ? 13.724 -12.901 -9.287 1.00 94.31 95 ASP A O 1
ATOM 749 N N . ALA A 1 96 ? 12.379 -12.326 -10.998 1.00 95.25 96 ALA A N 1
ATOM 750 C CA . ALA A 1 96 ? 13.115 -13.073 -12.011 1.00 95.25 96 ALA A CA 1
ATOM 751 C C . ALA A 1 96 ? 12.939 -12.551 -13.445 1.00 95.25 96 ALA A C 1
ATOM 753 O O . ALA A 1 96 ? 12.049 -11.761 -13.759 1.00 95.25 96 ALA A O 1
ATOM 754 N N . GLU A 1 97 ? 13.819 -13.025 -14.324 1.00 95.44 97 GLU A N 1
ATOM 755 C CA . GLU A 1 97 ? 13.775 -12.825 -15.770 1.00 95.44 97 GLU A CA 1
ATOM 756 C C . GLU A 1 97 ? 13.529 -14.164 -16.464 1.00 95.44 97 GLU A C 1
ATOM 758 O O . GLU A 1 97 ? 14.264 -15.134 -16.248 1.00 95.44 97 GLU A O 1
ATOM 763 N N . TYR A 1 98 ? 12.515 -14.194 -17.323 1.00 94.00 98 TYR A N 1
ATOM 764 C CA . TYR A 1 98 ? 12.264 -15.294 -18.247 1.00 94.00 98 TYR A CA 1
ATOM 765 C C . TYR A 1 98 ? 12.811 -14.962 -19.635 1.00 94.00 98 TYR A C 1
ATOM 767 O O . TYR A 1 98 ? 12.709 -13.817 -20.088 1.00 94.00 98 TYR A O 1
ATOM 775 N N . ALA A 1 99 ? 13.365 -15.971 -20.311 1.00 93.06 99 ALA A N 1
ATOM 776 C CA . ALA A 1 99 ? 13.843 -15.862 -21.682 1.00 93.06 99 ALA A CA 1
ATOM 777 C C . ALA A 1 99 ? 13.221 -16.915 -22.606 1.00 93.06 99 ALA A C 1
ATOM 779 O O . ALA A 1 99 ? 13.344 -18.115 -22.353 1.00 93.06 99 ALA A O 1
ATOM 780 N N . ASP A 1 100 ? 12.679 -16.445 -23.731 1.00 89.62 100 ASP A N 1
ATOM 781 C CA . ASP A 1 100 ? 12.297 -17.260 -24.887 1.00 89.62 100 ASP A CA 1
ATOM 782 C C . ASP A 1 100 ? 13.020 -16.738 -26.135 1.00 89.62 100 ASP A C 1
ATOM 784 O O . ASP A 1 100 ? 12.682 -15.686 -26.683 1.00 89.62 100 ASP A O 1
ATOM 788 N N . GLY A 1 101 ? 14.103 -17.411 -26.529 1.00 88.81 101 GLY A N 1
ATOM 789 C CA . GLY A 1 101 ? 15.037 -16.882 -27.526 1.00 88.81 101 GLY A CA 1
ATOM 790 C C . GLY A 1 101 ? 15.591 -15.510 -27.115 1.00 88.81 101 GLY A C 1
ATOM 791 O O . GLY A 1 101 ? 16.218 -15.372 -26.059 1.00 88.81 101 GLY A O 1
ATOM 792 N N . ASP A 1 102 ? 15.345 -14.491 -27.941 1.00 88.00 102 ASP A N 1
ATOM 793 C CA . ASP A 1 102 ? 15.732 -13.097 -27.673 1.00 88.00 102 ASP A CA 1
ATOM 794 C C . ASP A 1 102 ? 14.690 -12.328 -26.841 1.00 88.00 102 ASP A C 1
ATOM 796 O O . ASP A 1 102 ? 14.998 -11.268 -26.292 1.00 88.00 102 ASP A O 1
ATOM 800 N N . ALA A 1 103 ? 13.466 -12.851 -26.702 1.00 90.12 103 ALA A N 1
ATOM 801 C CA . ALA A 1 103 ? 12.434 -12.215 -25.896 1.00 90.12 103 ALA A CA 1
ATOM 802 C C . ALA A 1 103 ? 12.779 -12.310 -24.405 1.00 90.12 103 ALA A C 1
ATOM 804 O O . ALA A 1 103 ? 13.330 -13.314 -23.937 1.00 90.12 103 ALA A O 1
ATOM 805 N N . ARG A 1 104 ? 12.459 -11.246 -23.659 1.00 94.81 104 ARG A N 1
ATOM 806 C CA . ARG A 1 104 ? 12.616 -11.163 -22.203 1.00 94.81 104 ARG A CA 1
ATOM 807 C C . ARG A 1 104 ? 11.337 -10.680 -21.552 1.00 94.81 104 ARG A C 1
ATOM 809 O O . ARG A 1 104 ? 10.773 -9.667 -21.966 1.00 94.81 104 ARG A O 1
ATOM 816 N N . GLU A 1 105 ? 10.932 -11.364 -20.493 1.00 96.62 105 GLU A N 1
ATOM 817 C CA . GLU A 1 105 ? 9.752 -11.020 -19.702 1.00 96.62 105 GLU A CA 1
ATOM 818 C C . GLU A 1 105 ? 10.121 -10.887 -18.226 1.00 96.62 105 GLU A C 1
ATOM 820 O O . GLU A 1 105 ? 11.064 -11.518 -17.735 1.00 96.62 105 GLU A O 1
ATOM 825 N N . ASN A 1 106 ? 9.369 -10.049 -17.515 1.00 97.31 106 ASN A N 1
ATOM 826 C CA . ASN A 1 106 ? 9.476 -9.959 -16.064 1.00 97.31 106 ASN A CA 1
ATOM 827 C C . ASN A 1 106 ? 8.748 -11.133 -15.415 1.00 97.31 106 ASN A C 1
ATOM 829 O O . ASN A 1 106 ? 7.702 -11.564 -15.898 1.00 97.31 106 ASN A O 1
ATOM 833 N N . ILE A 1 107 ? 9.272 -11.597 -14.288 1.00 97.00 107 ILE A N 1
ATOM 834 C CA . ILE A 1 107 ? 8.561 -12.466 -13.361 1.00 97.00 107 ILE A CA 1
ATOM 835 C C . ILE A 1 107 ? 8.461 -11.761 -12.015 1.00 97.00 107 ILE A C 1
ATOM 837 O O . ILE A 1 107 ? 9.458 -11.269 -11.485 1.00 97.00 107 ILE A O 1
ATOM 841 N N . GLU A 1 108 ? 7.248 -11.749 -11.471 1.00 96.31 108 GLU A N 1
ATOM 842 C CA . GLU A 1 108 ? 6.930 -11.251 -10.136 1.00 96.31 108 GLU A CA 1
ATOM 843 C C . GLU A 1 108 ? 6.276 -12.377 -9.322 1.00 96.31 108 GLU A C 1
ATOM 845 O O . GLU A 1 108 ? 5.360 -13.053 -9.788 1.00 96.31 108 GLU A O 1
ATOM 850 N N . ILE A 1 109 ? 6.715 -12.574 -8.087 1.00 95.56 109 ILE A N 1
ATOM 851 C CA . ILE A 1 109 ? 6.271 -13.626 -7.182 1.00 95.56 109 ILE A CA 1
ATOM 852 C C . ILE A 1 109 ? 5.578 -12.990 -5.984 1.00 95.56 109 ILE A C 1
ATOM 854 O O . ILE A 1 109 ? 6.116 -12.122 -5.297 1.00 95.56 109 ILE A O 1
ATOM 858 N N . LYS A 1 110 ? 4.376 -13.470 -5.663 1.00 93.31 110 LYS A N 1
ATOM 859 C CA . LYS A 1 110 ? 3.636 -13.052 -4.469 1.00 93.31 110 LYS A CA 1
ATOM 860 C C . LYS A 1 110 ? 3.334 -14.238 -3.578 1.00 93.31 110 LYS A C 1
ATOM 862 O O . LYS A 1 110 ? 2.785 -15.238 -4.011 1.00 93.31 110 LYS A O 1
ATOM 867 N N . THR A 1 111 ? 3.629 -14.094 -2.290 1.00 91.94 111 THR A N 1
ATOM 868 C CA . THR A 1 111 ? 3.141 -15.018 -1.261 1.00 91.94 111 THR A CA 1
ATOM 869 C C . THR A 1 111 ? 1.896 -14.415 -0.627 1.00 91.94 111 THR A C 1
ATOM 871 O O . THR A 1 111 ? 1.951 -13.370 0.028 1.00 91.94 111 THR A O 1
ATOM 874 N N . VAL A 1 112 ? 0.746 -15.042 -0.861 1.00 88.38 112 VAL A N 1
ATOM 875 C CA . VAL A 1 112 ?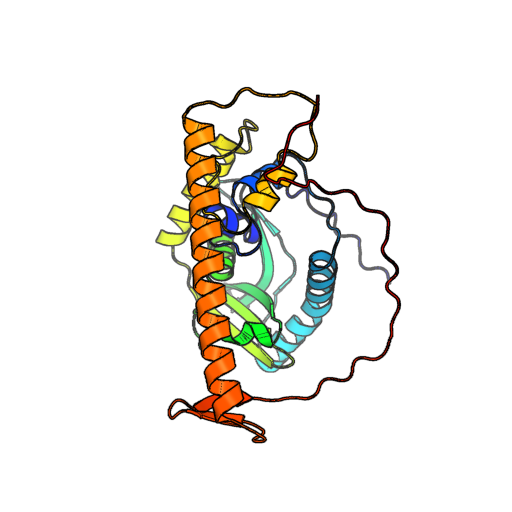 -0.563 -14.480 -0.527 1.00 88.38 112 VAL A CA 1
ATOM 876 C C . VAL A 1 112 ? -1.210 -15.310 0.570 1.00 88.38 112 VAL A C 1
ATOM 878 O O . VAL A 1 112 ? -1.321 -16.532 0.499 1.00 88.38 112 VAL A O 1
ATOM 881 N N . HIS A 1 113 ? -1.673 -14.631 1.616 1.00 87.19 113 HIS A N 1
ATOM 882 C CA . HIS A 1 113 ? -2.422 -15.294 2.674 1.00 87.19 113 HIS A CA 1
ATOM 883 C C . HIS A 1 113 ? -3.770 -15.809 2.121 1.00 87.19 113 HIS A C 1
ATOM 885 O O . HIS A 1 113 ? -4.472 -15.021 1.491 1.00 87.19 113 HIS A O 1
ATOM 891 N N . PRO A 1 114 ? -4.225 -17.044 2.416 1.00 85.00 114 PRO A N 1
ATOM 892 C CA . PRO A 1 114 ? -5.470 -17.591 1.854 1.00 85.00 114 PRO A CA 1
ATOM 893 C C . PRO A 1 114 ? -6.718 -16.710 2.040 1.00 85.00 114 PRO A C 1
ATOM 895 O O . PRO A 1 114 ? -7.530 -16.582 1.131 1.00 85.00 114 PRO A O 1
ATOM 898 N N . PHE A 1 115 ? -6.854 -16.017 3.177 1.00 84.69 115 PHE A N 1
ATOM 899 C CA . PHE A 1 115 ? -7.935 -15.033 3.406 1.00 84.69 115 PHE A CA 1
ATOM 900 C C . PHE A 1 115 ? -7.945 -13.828 2.450 1.00 84.69 115 PHE A C 1
ATOM 902 O O . PHE A 1 115 ? -8.937 -13.107 2.403 1.00 84.69 115 PHE A O 1
ATOM 909 N N . LYS A 1 116 ? -6.855 -13.595 1.716 1.00 83.31 116 LYS A N 1
ATOM 910 C CA . LYS A 1 116 ? -6.699 -12.530 0.721 1.00 83.31 116 LYS A CA 1
ATOM 911 C C . LYS A 1 116 ? -6.887 -13.023 -0.714 1.00 83.31 116 LYS A C 1
ATOM 913 O O . LYS A 1 116 ? -6.852 -12.207 -1.621 1.00 83.31 116 LYS A O 1
ATOM 918 N N . SER A 1 117 ? -7.136 -14.319 -0.915 1.00 82.06 117 SER A N 1
ATOM 919 C CA . SER A 1 117 ? -7.390 -14.908 -2.240 1.00 82.06 117 SER A CA 1
ATOM 920 C C . SER A 1 117 ? -8.513 -14.202 -3.000 1.00 82.06 117 SER A C 1
ATOM 922 O O . SER A 1 117 ? -8.374 -13.969 -4.185 1.00 82.06 117 SER A O 1
ATOM 924 N N . LYS A 1 118 ? -9.574 -13.774 -2.304 1.00 83.94 118 LYS A N 1
ATOM 925 C CA . LYS A 1 118 ? -10.719 -13.061 -2.897 1.00 83.94 118 LYS A CA 1
ATOM 926 C C . LYS A 1 118 ? -10.389 -11.683 -3.484 1.00 83.94 118 LYS A C 1
ATOM 928 O O . LYS A 1 118 ? -11.243 -11.098 -4.133 1.00 83.94 118 LYS A O 1
ATOM 933 N N . GLU A 1 119 ? -9.215 -11.128 -3.181 1.00 84.62 119 GLU A N 1
ATOM 934 C CA . GLU A 1 119 ? -8.748 -9.868 -3.778 1.00 84.62 119 GLU A CA 1
ATOM 935 C C . GLU A 1 119 ? -8.079 -10.097 -5.144 1.00 84.62 119 GLU A C 1
ATOM 937 O O . GLU A 1 119 ? -7.783 -9.129 -5.838 1.00 84.62 119 GLU A O 1
ATOM 942 N N . TRP A 1 120 ? -7.830 -11.357 -5.507 1.00 86.69 120 TRP A N 1
ATOM 943 C CA . TRP A 1 120 ? -7.288 -11.779 -6.792 1.00 86.69 120 TRP A CA 1
ATOM 944 C C . TRP A 1 120 ? -8.425 -12.325 -7.651 1.00 86.69 120 TRP A C 1
ATOM 946 O O . TRP A 1 120 ? -9.295 -13.033 -7.137 1.00 86.69 120 TRP A O 1
ATOM 956 N N . GLY A 1 121 ? -8.432 -11.952 -8.928 1.00 78.06 121 GLY A N 1
ATOM 957 C CA . GLY A 1 121 ? -9.446 -12.385 -9.878 1.00 78.06 121 GLY A CA 1
ATOM 958 C C . GLY A 1 121 ? -9.175 -13.768 -10.461 1.00 78.06 121 GLY A C 1
ATOM 959 O O . GLY A 1 121 ? -8.499 -14.601 -9.846 1.00 78.06 121 GLY A O 1
ATOM 960 N N . GLU A 1 122 ? -9.727 -14.029 -11.644 1.00 75.31 122 GLU A N 1
ATOM 961 C CA . GLU A 1 122 ? -9.560 -15.324 -12.309 1.00 75.31 122 GLU A CA 1
ATOM 962 C C . GLU A 1 122 ? -8.086 -15.587 -12.670 1.00 75.31 122 GLU A C 1
ATOM 964 O O . GLU A 1 122 ? -7.349 -14.695 -13.092 1.00 75.31 122 GLU A O 1
ATOM 969 N N . HIS A 1 123 ? -7.623 -16.826 -12.484 1.00 73.62 123 HIS A N 1
ATOM 970 C CA . HIS A 1 123 ? -6.257 -17.210 -12.854 1.00 73.62 123 HIS A CA 1
ATOM 971 C C . HIS A 1 123 ? -6.056 -17.090 -14.369 1.00 73.62 123 HIS A C 1
ATOM 973 O O . HIS A 1 123 ? -7.007 -17.227 -15.130 1.00 73.62 123 HIS A O 1
ATOM 979 N N . GLU A 1 124 ? -4.817 -16.845 -14.797 1.00 72.00 124 GLU A N 1
ATOM 980 C CA . GLU A 1 124 ? -4.449 -16.571 -16.197 1.00 72.00 124 GLU A CA 1
ATOM 981 C C . GLU A 1 124 ? -4.980 -15.241 -16.772 1.00 72.00 124 GLU A C 1
ATOM 983 O O . GLU A 1 124 ? -4.775 -14.967 -17.953 1.00 72.00 124 GLU A O 1
ATOM 988 N N . THR A 1 125 ? -5.578 -14.376 -15.946 1.00 74.50 125 THR A N 1
ATOM 989 C CA . THR A 1 125 ? -5.969 -13.002 -16.319 1.00 74.50 125 THR A CA 1
ATOM 990 C C . THR A 1 125 ? -4.978 -11.955 -15.784 1.00 74.50 125 THR A C 1
ATOM 992 O O . THR A 1 125 ? -3.958 -12.299 -15.178 1.00 74.50 125 THR A O 1
ATOM 995 N N . ASP A 1 126 ? -5.267 -10.670 -16.001 1.00 70.62 126 ASP A N 1
ATOM 996 C CA . ASP A 1 126 ? -4.573 -9.514 -15.421 1.00 70.62 126 ASP A CA 1
ATOM 997 C C . ASP A 1 126 ? -5.296 -8.931 -14.184 1.00 70.62 126 ASP A C 1
ATOM 999 O O . ASP A 1 126 ? -4.933 -7.859 -13.686 1.00 70.62 126 ASP A O 1
ATOM 1003 N N . GLU A 1 127 ? -6.278 -9.654 -13.631 1.00 83.12 127 GLU A N 1
ATOM 1004 C CA . GLU A 1 127 ? -7.063 -9.237 -12.466 1.00 83.12 127 GLU A CA 1
ATOM 1005 C C . GLU A 1 127 ? -6.275 -9.384 -11.152 1.00 83.12 127 GLU A C 1
ATOM 1007 O O . GLU A 1 127 ? -6.448 -10.312 -10.353 1.00 83.12 127 GLU A O 1
ATOM 1012 N N . LEU A 1 128 ? -5.389 -8.422 -10.907 1.00 90.06 128 LEU A N 1
ATOM 1013 C CA . LEU A 1 128 ? -4.621 -8.303 -9.674 1.00 90.06 128 LEU A CA 1
ATOM 1014 C C . LEU A 1 128 ? -5.145 -7.141 -8.815 1.00 90.06 128 LEU A C 1
ATOM 1016 O O . LEU A 1 128 ? -5.658 -6.147 -9.337 1.00 90.06 128 LEU A O 1
ATOM 1020 N N . PRO A 1 129 ? -4.919 -7.173 -7.489 1.00 92.00 129 PRO A N 1
ATOM 1021 C CA . PRO A 1 129 ? -5.046 -5.977 -6.666 1.00 92.00 129 PRO A CA 1
ATOM 1022 C C . PRO A 1 129 ? -4.304 -4.775 -7.283 1.00 92.00 129 PRO A C 1
ATOM 1024 O O . PRO A 1 129 ? -3.135 -4.888 -7.653 1.00 92.00 129 PRO A O 1
ATOM 1027 N N . LEU A 1 130 ? -4.944 -3.599 -7.332 1.00 92.88 130 LEU A N 1
ATOM 1028 C CA . LEU A 1 130 ? -4.433 -2.413 -8.052 1.00 92.88 130 LEU A CA 1
ATOM 1029 C C . LEU A 1 130 ? -2.997 -2.006 -7.686 1.00 92.88 130 LEU A C 1
ATOM 1031 O O . LEU A 1 130 ? -2.241 -1.526 -8.526 1.00 92.88 130 LEU A O 1
ATOM 1035 N N . HIS A 1 131 ? -2.591 -2.199 -6.431 1.00 93.94 131 HIS A N 1
ATOM 1036 C CA . HIS A 1 131 ? -1.227 -1.896 -5.998 1.00 93.94 131 HIS A CA 1
ATOM 1037 C C . HIS A 1 131 ? -0.180 -2.844 -6.608 1.00 93.94 131 HIS A C 1
ATOM 1039 O O . HIS A 1 131 ? 0.966 -2.432 -6.780 1.00 93.94 131 HIS A O 1
ATOM 1045 N N . TYR A 1 132 ? -0.550 -4.084 -6.944 1.00 95.31 132 TYR A N 1
ATOM 1046 C CA . TYR A 1 132 ? 0.310 -5.004 -7.687 1.00 95.31 132 TYR A CA 1
ATOM 1047 C C . TYR A 1 132 ? 0.325 -4.678 -9.174 1.00 95.31 132 TYR A C 1
ATOM 1049 O O . TYR A 1 132 ? 1.410 -4.673 -9.745 1.00 95.31 132 TYR A O 1
ATOM 1057 N N . VAL A 1 133 ? -0.812 -4.300 -9.771 1.00 96.00 133 VAL A N 1
ATOM 1058 C CA . VAL A 1 133 ? -0.837 -3.782 -11.153 1.00 96.00 133 VAL A CA 1
ATOM 1059 C C . VAL A 1 133 ? 0.116 -2.590 -11.284 1.00 96.00 133 VAL A C 1
ATOM 1061 O O . VAL A 1 133 ? 0.998 -2.599 -12.137 1.00 96.00 133 VAL A O 1
ATOM 1064 N N . ALA A 1 134 ? 0.036 -1.617 -10.370 1.00 96.69 134 ALA A N 1
ATOM 1065 C CA . ALA A 1 134 ? 0.950 -0.475 -10.342 1.00 96.69 134 ALA A CA 1
ATOM 1066 C C . ALA A 1 134 ? 2.425 -0.892 -10.174 1.00 96.69 134 ALA A C 1
ATOM 1068 O O . ALA A 1 134 ? 3.305 -0.339 -10.828 1.00 96.69 134 ALA A O 1
ATOM 1069 N N . GLN A 1 135 ? 2.726 -1.875 -9.320 1.00 97.00 135 GLN A N 1
ATOM 1070 C CA . GLN A 1 135 ? 4.098 -2.372 -9.173 1.00 97.00 135 GLN A CA 1
ATOM 1071 C C . GLN A 1 135 ? 4.609 -3.012 -10.474 1.00 97.00 135 GLN A C 1
ATOM 1073 O O . GLN A 1 135 ? 5.735 -2.740 -10.893 1.00 97.00 135 GLN A O 1
ATOM 1078 N N . VAL A 1 136 ? 3.785 -3.847 -11.103 1.00 97.38 136 VAL A N 1
ATOM 1079 C CA . VAL A 1 136 ? 4.130 -4.599 -12.311 1.00 97.38 136 VAL A CA 1
ATOM 1080 C C . VAL A 1 136 ? 4.314 -3.669 -13.507 1.00 97.38 136 VAL A C 1
ATOM 1082 O O . VAL A 1 136 ? 5.341 -3.750 -14.179 1.00 97.38 136 VAL A O 1
ATOM 1085 N N . GLN A 1 137 ? 3.385 -2.737 -13.729 1.00 98.31 137 GLN A N 1
ATOM 1086 C CA . GLN A 1 137 ? 3.491 -1.745 -14.801 1.00 98.31 137 GLN A CA 1
ATOM 1087 C C . GLN A 1 137 ? 4.722 -0.850 -14.617 1.00 98.31 137 GLN A C 1
ATOM 1089 O O . GLN A 1 137 ? 5.429 -0.572 -15.582 1.00 98.31 137 GLN A O 1
ATOM 1094 N N . HIS A 1 138 ? 5.074 -0.479 -13.378 1.00 98.31 138 HIS A N 1
ATOM 1095 C CA . HIS A 1 138 ? 6.331 0.231 -13.104 1.00 98.31 138 HIS A CA 1
ATOM 1096 C C . HIS A 1 138 ? 7.549 -0.605 -13.510 1.00 98.31 138 HIS A C 1
ATOM 1098 O O . HIS A 1 138 ? 8.456 -0.093 -14.163 1.00 98.31 138 HIS A O 1
ATOM 1104 N N . GLY A 1 139 ? 7.563 -1.896 -13.165 1.00 97.62 139 GLY A N 1
ATOM 1105 C CA . GLY A 1 139 ? 8.618 -2.823 -13.577 1.00 97.62 139 GLY A CA 1
ATOM 1106 C C . GLY A 1 139 ? 8.755 -2.926 -15.097 1.00 97.62 139 GLY A C 1
ATOM 1107 O O . GLY A 1 139 ? 9.864 -2.834 -15.625 1.00 97.62 139 GLY A O 1
ATOM 1108 N N . LEU A 1 140 ? 7.637 -3.053 -15.816 1.00 98.00 140 LEU A N 1
ATOM 1109 C CA . LEU A 1 140 ? 7.610 -3.049 -17.282 1.00 98.00 140 LEU A CA 1
ATOM 1110 C C . LEU A 1 140 ? 8.125 -1.722 -17.847 1.00 98.00 140 LEU A C 1
ATOM 1112 O O . LEU A 1 140 ? 8.964 -1.729 -18.746 1.00 98.00 140 LEU A O 1
ATOM 1116 N N . GLY A 1 141 ? 7.707 -0.594 -17.272 1.00 98.00 141 GLY A N 1
ATOM 1117 C CA . GLY A 1 141 ? 8.185 0.745 -17.613 1.00 98.00 141 GLY A CA 1
ATOM 1118 C C . GLY A 1 141 ? 9.704 0.884 -17.515 1.00 98.00 141 GLY A C 1
ATOM 1119 O O . GLY A 1 141 ? 10.323 1.318 -18.478 1.00 98.00 141 GLY A O 1
ATOM 1120 N N . VAL A 1 142 ? 10.293 0.457 -16.394 1.00 98.00 142 VAL A N 1
ATOM 1121 C CA . VAL A 1 142 ? 11.744 0.544 -16.137 1.00 98.00 142 VAL A CA 1
ATOM 1122 C C . VAL A 1 142 ? 12.554 -0.427 -16.999 1.00 98.00 142 VAL A C 1
ATOM 1124 O O . VAL A 1 142 ? 13.632 -0.087 -17.473 1.00 98.00 142 VAL A O 1
ATOM 1127 N N . THR A 1 143 ? 12.064 -1.655 -17.184 1.00 96.62 143 THR A N 1
ATOM 1128 C CA . THR A 1 143 ? 12.783 -2.700 -17.940 1.00 96.62 143 THR A CA 1
ATOM 1129 C C . THR A 1 143 ? 12.602 -2.595 -19.455 1.00 96.62 143 THR A C 1
ATOM 1131 O O . THR A 1 143 ? 13.342 -3.240 -20.195 1.00 96.62 143 THR A O 1
ATOM 1134 N N . GLY A 1 144 ? 11.612 -1.831 -19.927 1.00 96.31 144 GLY A N 1
ATOM 1135 C CA . GLY A 1 144 ? 11.251 -1.735 -21.344 1.00 96.31 144 GLY A CA 1
ATOM 1136 C C . GLY A 1 144 ? 10.606 -3.003 -21.918 1.00 96.31 144 GLY A C 1
ATOM 1137 O O . GLY A 1 144 ? 10.520 -3.148 -23.134 1.00 96.31 144 GLY A O 1
ATOM 1138 N N . ARG A 1 145 ? 10.173 -3.942 -21.068 1.00 96.31 145 ARG A N 1
ATOM 1139 C CA . ARG A 1 145 ? 9.573 -5.218 -21.491 1.00 96.31 145 ARG A CA 1
ATOM 1140 C C . ARG A 1 145 ? 8.064 -5.093 -21.686 1.00 96.31 145 ARG A C 1
ATOM 1142 O O . ARG A 1 145 ? 7.427 -4.205 -21.119 1.00 96.31 145 ARG A O 1
ATOM 1149 N N . ASN A 1 146 ? 7.502 -6.024 -22.459 1.00 97.44 146 ASN A N 1
ATOM 1150 C CA . ASN A 1 146 ? 6.085 -6.022 -22.842 1.00 97.44 146 ASN A CA 1
ATOM 1151 C C . ASN A 1 146 ? 5.187 -6.881 -21.943 1.00 97.44 146 ASN A C 1
ATOM 1153 O O . ASN A 1 146 ? 3.974 -6.687 -21.941 1.00 97.44 146 ASN A O 1
ATOM 1157 N N . ILE A 1 147 ? 5.759 -7.848 -21.221 1.00 97.00 147 ILE A N 1
ATOM 1158 C CA . ILE A 1 147 ? 5.003 -8.841 -20.451 1.00 97.00 147 ILE A CA 1
ATOM 1159 C C . ILE A 1 147 ? 5.653 -9.045 -19.085 1.00 97.00 147 ILE A C 1
ATOM 1161 O O . ILE A 1 147 ? 6.881 -9.139 -18.963 1.00 97.00 147 ILE A O 1
ATOM 1165 N N . CYS A 1 148 ? 4.809 -9.114 -18.057 1.00 97.12 148 CYS A N 1
ATOM 1166 C CA . CYS A 1 148 ? 5.162 -9.610 -16.738 1.00 97.12 148 CYS A CA 1
ATOM 1167 C C . CYS A 1 148 ? 4.279 -10.810 -16.396 1.00 97.12 148 CYS A C 1
ATOM 1169 O O . CYS A 1 148 ? 3.051 -10.701 -16.403 1.00 97.12 148 CYS A O 1
ATOM 1171 N N . ARG A 1 149 ? 4.901 -11.939 -16.063 1.00 96.44 149 ARG A N 1
ATOM 1172 C CA . ARG A 1 149 ? 4.213 -13.101 -15.500 1.00 96.44 149 ARG A CA 1
ATOM 1173 C C . ARG A 1 149 ? 4.218 -12.984 -13.988 1.00 96.44 149 ARG A C 1
ATOM 1175 O O . ARG A 1 149 ? 5.279 -12.927 -13.369 1.00 96.44 149 ARG A O 1
ATOM 1182 N N . VAL A 1 150 ? 3.036 -12.951 -13.390 1.00 96.69 150 VAL A N 1
ATOM 1183 C CA . VAL A 1 150 ? 2.891 -12.885 -11.938 1.00 96.69 150 VAL A CA 1
ATOM 1184 C C . VAL A 1 150 ? 2.484 -14.254 -11.420 1.00 96.69 150 VAL A C 1
ATOM 1186 O O . VAL A 1 150 ? 1.506 -14.829 -11.882 1.00 96.69 150 VAL A O 1
ATOM 1189 N N . PHE A 1 151 ? 3.213 -14.768 -10.438 1.00 96.00 151 PHE A N 1
ATOM 1190 C CA . PHE A 1 151 ? 2.910 -16.034 -9.784 1.00 96.00 151 PHE A CA 1
ATOM 1191 C C . PHE A 1 151 ? 2.538 -15.785 -8.327 1.00 96.00 151 PHE A C 1
ATOM 1193 O O . PHE A 1 151 ? 3.369 -15.364 -7.519 1.00 96.00 151 PHE A O 1
ATOM 1200 N N . ALA A 1 152 ? 1.279 -16.039 -7.975 1.00 94.75 152 ALA A N 1
ATOM 1201 C CA . ALA A 1 152 ? 0.801 -15.929 -6.605 1.00 94.75 152 ALA A CA 1
ATOM 1202 C C . ALA A 1 152 ? 0.746 -17.315 -5.953 1.00 94.75 152 ALA A C 1
ATOM 1204 O O . ALA A 1 152 ? -0.077 -18.145 -6.329 1.00 94.75 152 ALA A O 1
ATOM 1205 N N . LEU A 1 153 ? 1.585 -17.553 -4.947 1.00 94.38 153 LEU A N 1
ATOM 1206 C CA . LEU A 1 153 ? 1.474 -18.715 -4.070 1.00 94.38 153 LEU A CA 1
ATOM 1207 C C . LEU A 1 153 ? 0.384 -18.444 -3.021 1.00 94.38 153 LEU A C 1
ATOM 1209 O O . LEU A 1 153 ? 0.579 -17.623 -2.115 1.00 94.38 153 LEU A O 1
ATOM 1213 N N . ILE A 1 154 ? -0.765 -19.112 -3.156 1.00 90.69 154 ILE A N 1
ATOM 1214 C CA . ILE A 1 154 ? -1.936 -18.983 -2.279 1.00 90.69 154 ILE A CA 1
ATOM 1215 C C . ILE A 1 154 ? -2.144 -20.298 -1.521 1.00 90.69 154 ILE A C 1
ATOM 1217 O O . ILE A 1 154 ? -2.696 -21.259 -2.049 1.00 90.69 154 ILE A O 1
ATOM 1221 N N . GLY A 1 155 ? -1.728 -20.340 -0.253 1.00 87.81 155 GLY A N 1
ATOM 1222 C CA . GLY A 1 155 ? -1.608 -21.625 0.441 1.00 87.81 155 GLY A CA 1
ATOM 1223 C C . GLY A 1 155 ? -0.487 -22.439 -0.203 1.00 87.81 155 GLY A C 1
ATOM 1224 O O . GLY A 1 155 ? 0.646 -21.963 -0.211 1.00 87.81 155 GLY A O 1
ATOM 1225 N N . ASP A 1 156 ? -0.826 -23.601 -0.761 1.00 88.00 156 ASP A N 1
ATOM 1226 C CA . ASP A 1 156 ? 0.110 -24.473 -1.488 1.00 88.00 156 ASP A CA 1
ATOM 1227 C C . ASP A 1 156 ? -0.063 -24.385 -3.017 1.00 88.00 156 ASP A C 1
ATOM 1229 O O . ASP A 1 156 ? 0.727 -24.960 -3.760 1.00 88.00 156 ASP A O 1
ATOM 1233 N N . ASP A 1 157 ? -1.069 -23.645 -3.496 1.00 90.44 157 ASP A N 1
ATOM 1234 C CA . ASP A 1 157 ? -1.353 -23.516 -4.923 1.00 90.44 157 ASP A CA 1
ATOM 1235 C C . ASP A 1 157 ? -0.571 -22.352 -5.540 1.00 90.44 157 ASP A C 1
ATOM 1237 O O . ASP A 1 157 ? -0.738 -21.196 -5.129 1.00 90.44 157 ASP A O 1
ATOM 1241 N N . LEU A 1 158 ? 0.208 -22.630 -6.585 1.00 93.94 158 LEU A N 1
ATOM 1242 C CA . LEU A 1 158 ? 0.837 -21.606 -7.410 1.00 93.94 158 LEU A CA 1
ATOM 1243 C C . LEU A 1 158 ? -0.114 -21.177 -8.532 1.00 93.94 158 LEU A C 1
ATOM 1245 O O . LEU A 1 158 ? -0.516 -21.977 -9.373 1.00 93.94 158 LEU A O 1
ATOM 1249 N N . LYS A 1 159 ? -0.520 -19.907 -8.529 1.00 92.69 159 LYS A N 1
ATOM 1250 C CA . LYS A 1 159 ? -1.484 -19.362 -9.492 1.00 92.69 159 LYS A CA 1
ATOM 1251 C C . LYS A 1 159 ? -0.794 -18.395 -10.462 1.00 92.69 159 LYS A C 1
ATOM 1253 O O . LYS A 1 159 ? -0.277 -17.377 -9.989 1.00 92.69 159 LYS A O 1
ATOM 1258 N N . PRO A 1 160 ? -0.774 -18.679 -11.777 1.00 94.25 160 PRO A N 1
ATOM 1259 C CA . PRO A 1 160 ? -0.196 -17.787 -12.775 1.00 94.25 160 PRO A CA 1
ATOM 1260 C C . PRO A 1 160 ? -1.179 -16.684 -13.196 1.00 94.25 160 PRO A C 1
ATOM 1262 O O . PRO A 1 160 ? -2.385 -16.905 -13.293 1.00 94.25 160 PRO A O 1
ATOM 1265 N N . TYR A 1 161 ? -0.635 -15.512 -13.502 1.00 94.81 161 TYR A N 1
ATOM 1266 C CA . TYR A 1 161 ? -1.312 -14.356 -14.088 1.00 94.81 161 TYR A CA 1
ATOM 1267 C C . TYR A 1 161 ? -0.380 -13.720 -15.120 1.00 94.81 161 TYR A C 1
ATOM 1269 O O . TYR A 1 161 ? 0.847 -13.788 -14.981 1.00 94.81 161 TYR A O 1
ATOM 1277 N N . THR A 1 162 ? -0.941 -13.078 -16.141 1.00 94.62 162 THR A N 1
ATOM 1278 C CA . THR A 1 162 ? -0.154 -12.402 -17.183 1.00 94.62 162 THR A CA 1
ATOM 1279 C C . THR A 1 162 ? -0.601 -10.959 -17.288 1.00 94.62 162 THR A C 1
ATOM 1281 O O . THR A 1 162 ? -1.764 -10.687 -17.555 1.00 94.62 162 THR A O 1
ATOM 1284 N N . VAL A 1 163 ? 0.333 -10.031 -17.098 1.00 95.94 163 VAL A N 1
ATOM 1285 C CA . VAL A 1 163 ? 0.077 -8.597 -17.228 1.00 95.94 163 VAL A CA 1
ATOM 1286 C C . VAL A 1 163 ? 0.828 -8.075 -18.443 1.00 95.94 163 VAL A C 1
ATOM 1288 O O . VAL A 1 163 ? 2.057 -8.175 -18.525 1.00 95.94 163 VAL A O 1
ATOM 1291 N N . HIS A 1 164 ? 0.076 -7.504 -19.379 1.00 97.19 164 HIS A N 1
ATOM 1292 C CA . HIS A 1 164 ? 0.626 -6.823 -20.542 1.00 97.19 164 HIS A CA 1
ATOM 1293 C C . HIS A 1 164 ? 0.962 -5.375 -20.208 1.00 97.19 164 HIS A C 1
ATOM 1295 O O . HIS A 1 164 ? 0.279 -4.718 -19.422 1.00 97.19 164 HIS A O 1
ATOM 1301 N N . ARG A 1 165 ? 2.031 -4.879 -20.821 1.00 98.12 165 ARG A N 1
ATOM 1302 C CA . ARG A 1 165 ? 2.442 -3.483 -20.733 1.00 98.12 165 ARG A CA 1
ATOM 1303 C C . ARG A 1 165 ? 1.317 -2.560 -21.204 1.00 98.12 165 ARG A C 1
ATOM 1305 O O . ARG A 1 165 ? 0.815 -2.719 -22.312 1.00 98.12 165 ARG A O 1
ATOM 1312 N N . ASP A 1 166 ? 0.995 -1.575 -20.375 1.00 98.06 166 ASP A N 1
ATOM 1313 C CA . ASP A 1 166 ? 0.087 -0.478 -20.703 1.00 98.06 166 ASP A CA 1
ATOM 1314 C C . ASP A 1 166 ? 0.890 0.829 -20.737 1.00 98.06 166 ASP A C 1
ATOM 1316 O O . ASP A 1 166 ? 1.251 1.388 -19.699 1.00 98.06 166 ASP A O 1
ATOM 1320 N N . ASP A 1 167 ? 1.225 1.292 -21.943 1.00 98.31 167 ASP A N 1
ATOM 1321 C CA . ASP A 1 167 ? 2.046 2.491 -22.135 1.00 98.31 167 ASP A CA 1
ATOM 1322 C C . ASP A 1 167 ? 1.365 3.778 -21.651 1.00 98.31 167 ASP A C 1
ATOM 1324 O O . ASP A 1 167 ? 2.055 4.683 -21.177 1.00 98.31 167 ASP A O 1
ATOM 1328 N N . GLU A 1 168 ? 0.033 3.867 -21.718 1.00 98.19 168 GLU A N 1
ATOM 1329 C CA . GLU A 1 168 ? -0.705 5.040 -21.239 1.00 98.19 168 GLU A CA 1
ATOM 1330 C C . GLU A 1 168 ? -0.621 5.119 -19.713 1.00 98.19 168 GLU A C 1
ATOM 1332 O O . GLU A 1 168 ? -0.212 6.143 -19.152 1.00 98.19 168 GLU A O 1
ATOM 1337 N N . LEU A 1 169 ? -0.910 4.004 -19.038 1.00 97.44 169 LEU A N 1
ATOM 1338 C CA . LEU A 1 169 ? -0.794 3.905 -17.588 1.00 97.44 169 LEU A CA 1
ATOM 1339 C C . LEU A 1 169 ? 0.649 4.143 -17.122 1.00 97.44 169 LEU A C 1
ATOM 1341 O O . LEU A 1 169 ? 0.875 4.906 -16.178 1.00 97.44 169 LEU A O 1
ATOM 1345 N N . ILE A 1 170 ? 1.637 3.549 -17.797 1.00 98.56 170 ILE A N 1
ATOM 1346 C CA . ILE A 1 170 ? 3.058 3.757 -17.489 1.00 98.56 170 ILE A CA 1
ATOM 1347 C C . ILE A 1 170 ? 3.439 5.231 -17.644 1.00 98.56 170 ILE A C 1
ATOM 1349 O O . ILE A 1 170 ? 4.132 5.761 -16.773 1.00 98.56 170 ILE A O 1
ATOM 1353 N N . SER A 1 171 ? 2.978 5.911 -18.696 1.00 98.31 171 SER A N 1
ATOM 1354 C CA . SER A 1 171 ? 3.249 7.339 -18.896 1.00 98.31 171 SER A CA 1
ATOM 1355 C C . SER A 1 171 ? 2.728 8.171 -17.724 1.00 98.31 171 SER A C 1
ATOM 1357 O O . SER A 1 171 ? 3.494 8.905 -17.093 1.00 98.31 171 SER A O 1
ATOM 1359 N N . VAL A 1 172 ? 1.460 7.979 -17.343 1.00 98.12 172 VAL A N 1
ATOM 1360 C CA . VAL A 1 172 ? 0.850 8.672 -16.196 1.00 98.12 172 VAL A CA 1
ATOM 1361 C C . VAL A 1 172 ? 1.605 8.364 -14.899 1.00 98.12 172 VAL A C 1
ATOM 1363 O O . VAL A 1 172 ? 1.882 9.258 -14.096 1.00 98.12 172 VAL A O 1
ATOM 1366 N N . MET A 1 173 ? 1.992 7.107 -14.677 1.00 98.19 173 MET A N 1
ATOM 1367 C CA . MET A 1 173 ? 2.759 6.710 -13.495 1.00 98.19 173 MET A CA 1
ATOM 1368 C C . MET A 1 173 ? 4.126 7.395 -13.428 1.00 98.19 173 MET A C 1
ATOM 1370 O O . MET A 1 173 ? 4.519 7.862 -12.354 1.00 98.19 173 MET A O 1
ATOM 1374 N N . ARG A 1 174 ? 4.839 7.487 -14.557 1.00 98.38 174 ARG A N 1
ATOM 1375 C CA . ARG A 1 174 ? 6.142 8.166 -14.653 1.00 98.38 174 ARG A CA 1
ATOM 1376 C C . ARG A 1 174 ? 6.017 9.656 -14.371 1.00 98.38 174 ARG A C 1
ATOM 1378 O O . ARG A 1 174 ? 6.827 10.191 -13.613 1.00 98.38 174 ARG A O 1
ATOM 1385 N N . GLU A 1 175 ? 4.997 10.316 -14.911 1.00 98.44 175 GLU A N 1
ATOM 1386 C CA . GLU A 1 175 ? 4.716 11.731 -14.640 1.00 98.44 175 GLU A CA 1
ATOM 1387 C C . GLU A 1 175 ? 4.476 11.981 -13.149 1.00 98.44 175 GLU A C 1
ATOM 1389 O O . GLU A 1 175 ? 5.130 12.831 -12.542 1.00 98.44 175 GLU A O 1
ATOM 1394 N N . ARG A 1 176 ? 3.604 11.186 -12.519 1.00 98.25 176 ARG A N 1
ATOM 1395 C CA . ARG A 1 176 ? 3.274 11.322 -11.091 1.00 98.25 176 ARG A CA 1
ATOM 1396 C C . ARG A 1 176 ? 4.472 11.015 -10.197 1.00 98.25 176 ARG A C 1
ATOM 1398 O O . ARG A 1 176 ? 4.695 11.713 -9.207 1.00 98.25 176 ARG A O 1
ATOM 1405 N N . ALA A 1 177 ? 5.269 10.005 -10.544 1.00 98.44 177 ALA A N 1
ATOM 1406 C CA . ALA A 1 177 ? 6.508 9.696 -9.838 1.00 98.44 177 ALA A CA 1
ATOM 1407 C C . ALA A 1 177 ? 7.539 10.828 -9.963 1.00 98.44 177 ALA A C 1
ATOM 1409 O O . ALA A 1 177 ? 8.211 11.159 -8.984 1.00 98.44 177 ALA A O 1
ATOM 1410 N N . THR A 1 178 ? 7.624 11.457 -11.137 1.00 98.56 178 THR A N 1
ATOM 1411 C CA . THR A 1 178 ? 8.523 12.585 -11.411 1.00 98.56 178 THR A CA 1
ATOM 1412 C C . THR A 1 178 ? 8.089 13.838 -10.657 1.00 98.56 178 THR A C 1
ATOM 1414 O O . THR A 1 178 ? 8.925 14.476 -10.014 1.00 98.56 178 THR A O 1
ATOM 1417 N N . GLU A 1 179 ? 6.793 14.169 -10.655 1.00 98.44 179 GLU A N 1
ATOM 1418 C CA . GLU A 1 179 ? 6.257 15.263 -9.837 1.00 98.44 179 GLU A CA 1
ATOM 1419 C C . GLU A 1 179 ? 6.548 15.000 -8.358 1.00 98.44 179 GLU A C 1
ATOM 1421 O O . GLU A 1 179 ? 7.113 15.857 -7.679 1.00 98.44 179 GLU A O 1
ATOM 1426 N N . PHE A 1 180 ? 6.242 13.796 -7.864 1.00 98.44 180 PHE A N 1
ATOM 1427 C CA . PHE A 1 180 ? 6.487 13.445 -6.470 1.00 98.44 180 PHE A CA 1
ATOM 1428 C C . PHE A 1 180 ? 7.963 13.613 -6.083 1.00 98.44 180 PHE A C 1
ATOM 1430 O O . PHE A 1 180 ? 8.290 14.225 -5.059 1.00 98.44 180 PHE A O 1
ATOM 1437 N N . TRP A 1 181 ? 8.864 13.102 -6.921 1.00 98.31 181 TRP A N 1
ATOM 1438 C CA . TRP A 1 181 ? 10.297 13.170 -6.684 1.00 98.31 181 TRP A CA 1
ATOM 1439 C C . TRP A 1 181 ? 10.817 14.610 -6.673 1.00 98.31 181 TRP A C 1
ATOM 1441 O O . TRP A 1 181 ? 11.482 15.030 -5.724 1.00 98.31 181 TRP A O 1
ATOM 1451 N N . THR A 1 182 ? 10.492 15.381 -7.710 1.00 98.25 182 THR A N 1
ATOM 1452 C CA .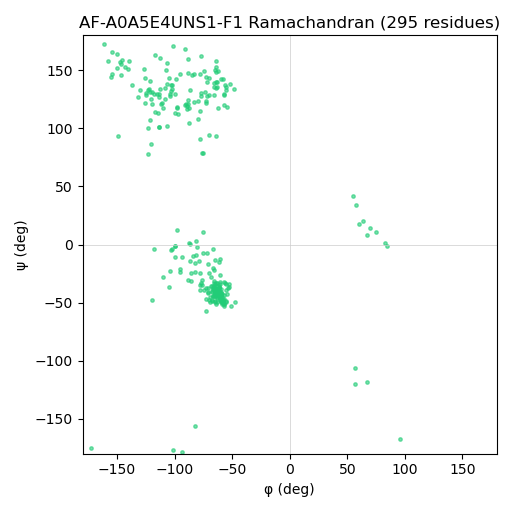 THR A 1 182 ? 11.038 16.729 -7.927 1.00 98.25 182 THR A CA 1
ATOM 1453 C C . THR A 1 182 ? 10.415 17.777 -7.010 1.00 98.25 182 THR A C 1
ATOM 1455 O O . THR A 1 182 ? 11.117 18.680 -6.560 1.00 98.25 182 THR A O 1
ATOM 1458 N N . ARG A 1 183 ? 9.122 17.653 -6.694 1.00 98.25 183 ARG A N 1
ATOM 1459 C CA . ARG A 1 183 ? 8.380 18.635 -5.897 1.00 98.25 183 ARG A CA 1
ATOM 1460 C C . ARG A 1 183 ? 8.455 18.384 -4.396 1.00 98.25 183 ARG A C 1
ATOM 1462 O O . ARG A 1 183 ? 8.394 19.348 -3.636 1.00 98.25 183 ARG A O 1
ATOM 1469 N N . TYR A 1 184 ? 8.582 17.127 -3.963 1.00 98.25 184 TYR A N 1
ATOM 1470 C CA . TYR A 1 184 ? 8.487 16.780 -2.540 1.00 98.25 184 TYR A CA 1
ATOM 1471 C C . TYR A 1 184 ? 9.750 16.128 -1.984 1.00 98.25 184 TYR A C 1
ATOM 1473 O O . TYR A 1 184 ? 10.248 16.544 -0.935 1.00 98.25 184 TYR A O 1
ATOM 1481 N N . VAL A 1 185 ? 10.304 15.126 -2.671 1.00 97.69 185 VAL A N 1
ATOM 1482 C CA . VAL A 1 185 ? 11.459 14.375 -2.149 1.00 97.69 185 VAL A CA 1
ATOM 1483 C C . VAL A 1 185 ? 12.742 15.201 -2.213 1.00 97.69 185 VAL A C 1
ATOM 1485 O O . VAL A 1 185 ? 13.370 15.433 -1.180 1.00 97.69 185 VAL A O 1
ATOM 1488 N N . VAL A 1 186 ? 13.117 15.679 -3.403 1.00 97.25 186 VAL A N 1
ATOM 1489 C CA . VAL A 1 186 ? 14.350 16.454 -3.626 1.00 97.25 186 VAL A CA 1
ATOM 1490 C C . VAL A 1 186 ? 14.417 17.718 -2.755 1.00 97.25 186 VAL A C 1
ATOM 1492 O O . VAL A 1 186 ? 15.414 17.882 -2.048 1.00 97.25 186 VAL A O 1
ATOM 1495 N N . PRO A 1 187 ? 13.390 18.593 -2.723 1.00 97.44 187 PRO A N 1
ATOM 1496 C CA . PRO A 1 187 ? 13.428 19.801 -1.901 1.00 97.44 187 PRO A CA 1
ATOM 1497 C C . PRO A 1 187 ? 13.084 19.536 -0.429 1.00 97.44 187 PRO A C 1
ATOM 1499 O O . PRO A 1 187 ? 13.122 20.467 0.372 1.00 97.44 187 PRO A O 1
ATOM 1502 N N . LYS A 1 188 ? 12.746 18.290 -0.061 1.00 96.81 188 LYS A N 1
ATOM 1503 C CA . LYS A 1 188 ? 12.280 17.899 1.279 1.00 96.81 188 LYS A CA 1
ATOM 1504 C C . LYS A 1 188 ? 11.068 18.713 1.745 1.00 96.81 188 LYS A C 1
ATOM 1506 O O . LYS A 1 188 ? 10.975 19.104 2.906 1.00 96.81 188 LYS A O 1
ATOM 1511 N N . VAL A 1 189 ? 10.129 18.941 0.831 1.00 97.25 189 VAL A N 1
ATOM 1512 C CA . VAL A 1 189 ? 8.846 19.598 1.106 1.00 97.25 189 VAL A CA 1
ATOM 1513 C C . VAL A 1 189 ? 7.781 18.524 1.252 1.00 97.25 189 VAL A C 1
ATOM 1515 O O . VAL A 1 189 ? 7.661 17.650 0.399 1.00 97.25 189 VAL A O 1
ATOM 1518 N N . GLN A 1 190 ? 7.008 18.578 2.331 1.00 96.88 190 GLN A N 1
ATOM 1519 C CA . GLN A 1 190 ? 5.954 17.602 2.574 1.00 96.88 190 GLN A CA 1
ATOM 1520 C C . GLN A 1 190 ? 4.868 17.686 1.483 1.00 96.88 190 GLN A C 1
ATOM 1522 O O . GLN A 1 190 ? 4.419 18.792 1.163 1.00 96.88 190 GLN A O 1
ATOM 1527 N N . PRO A 1 191 ? 4.401 16.550 0.935 1.00 96.62 191 PRO A N 1
ATOM 1528 C CA . PRO A 1 191 ? 3.211 16.543 0.096 1.00 96.62 191 PRO A CA 1
ATOM 1529 C C . PRO A 1 191 ? 1.958 16.951 0.894 1.00 96.62 191 PRO A C 1
ATOM 1531 O O . PRO A 1 191 ? 1.939 16.849 2.128 1.00 96.62 191 PRO A O 1
ATOM 1534 N N . PRO A 1 192 ? 0.900 17.429 0.213 1.00 94.94 192 PRO A N 1
ATOM 1535 C CA . PRO A 1 192 ? -0.361 17.751 0.871 1.00 94.94 192 PRO A CA 1
ATOM 1536 C C . PRO A 1 192 ? -0.925 16.520 1.592 1.00 94.94 192 PRO A C 1
ATOM 1538 O O . PRO A 1 192 ? -0.807 15.392 1.110 1.00 94.94 192 PRO A O 1
ATOM 1541 N N . ILE A 1 193 ? -1.528 16.750 2.759 1.00 94.69 193 ILE A N 1
ATOM 1542 C CA . ILE A 1 193 ? -2.206 15.702 3.522 1.00 94.69 193 ILE A CA 1
ATOM 1543 C C . ILE A 1 193 ? -3.609 15.538 2.948 1.00 94.69 193 ILE A C 1
ATOM 1545 O O . ILE A 1 193 ? -4.389 16.487 2.925 1.00 94.69 193 ILE A O 1
ATOM 1549 N N . ASP A 1 194 ? -3.919 14.321 2.524 1.00 92.50 194 ASP A N 1
ATOM 1550 C CA . ASP A 1 194 ? -5.285 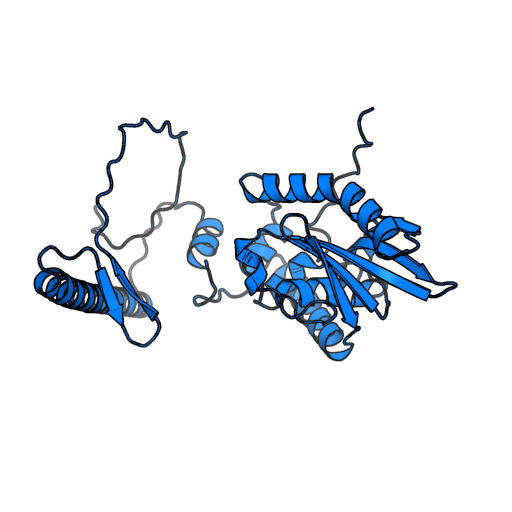13.894 2.263 1.00 92.50 194 ASP A CA 1
ATOM 1551 C C . ASP A 1 194 ? -5.891 13.365 3.571 1.00 92.50 194 ASP A C 1
ATOM 1553 O O . ASP A 1 194 ? -5.535 12.279 4.033 1.00 92.50 194 ASP A O 1
ATOM 1557 N N . TYR A 1 195 ? -6.770 14.159 4.190 1.00 93.06 195 TYR A N 1
ATOM 1558 C CA . TYR A 1 195 ? -7.419 13.832 5.466 1.00 93.06 195 TYR A CA 1
ATOM 1559 C C . TYR A 1 195 ? -8.476 12.720 5.357 1.00 93.06 195 TYR A C 1
ATOM 1561 O O . TYR A 1 195 ? -8.958 12.251 6.388 1.00 93.06 195 TYR A O 1
ATOM 1569 N N . GLU A 1 196 ? -8.815 12.277 4.146 1.00 89.75 196 GLU A N 1
ATOM 1570 C CA . GLU A 1 196 ? -9.734 11.160 3.895 1.00 89.75 196 GLU A CA 1
ATOM 1571 C C . GLU A 1 196 ? -8.983 9.858 3.580 1.00 89.75 196 GLU A C 1
ATOM 1573 O O . GLU A 1 196 ? -9.567 8.769 3.600 1.00 89.75 196 GLU A O 1
ATOM 1578 N N . ALA A 1 197 ? -7.668 9.940 3.351 1.00 87.06 197 ALA A N 1
ATOM 1579 C CA . ALA A 1 197 ? -6.843 8.777 3.080 1.00 87.06 197 ALA A CA 1
ATOM 1580 C C . ALA A 1 197 ? -6.882 7.767 4.236 1.00 87.06 197 ALA A C 1
ATOM 1582 O O . ALA A 1 197 ? -6.835 8.092 5.430 1.00 87.06 197 ALA A O 1
ATOM 1583 N N . LYS A 1 198 ? -6.881 6.482 3.874 1.00 82.25 198 LYS A N 1
ATOM 1584 C CA . LYS A 1 198 ? -6.828 5.385 4.841 1.00 82.25 198 LYS A CA 1
ATOM 1585 C C . LYS A 1 198 ? -5.605 5.524 5.758 1.00 82.25 198 LYS A C 1
ATOM 1587 O O . LYS A 1 198 ? -4.493 5.766 5.293 1.00 82.25 198 LYS A O 1
ATOM 1592 N N . ASN A 1 199 ? -5.812 5.309 7.058 1.00 85.81 199 ASN A N 1
ATOM 1593 C CA . ASN A 1 199 ? -4.791 5.396 8.112 1.00 85.81 199 ASN A CA 1
ATOM 1594 C C . ASN A 1 199 ? -4.118 6.781 8.262 1.00 85.81 199 ASN A C 1
ATOM 1596 O O . ASN A 1 199 ? -3.072 6.870 8.903 1.00 85.81 199 ASN A O 1
ATOM 1600 N N . VAL A 1 200 ? -4.701 7.871 7.740 1.00 92.50 200 VAL A N 1
ATOM 1601 C CA . VAL A 1 200 ? -4.094 9.216 7.821 1.00 92.50 200 VAL A CA 1
ATOM 1602 C C . VAL A 1 200 ? -3.790 9.670 9.253 1.00 92.50 200 VAL A C 1
ATOM 1604 O O . VAL A 1 200 ? -2.785 10.335 9.482 1.00 92.50 200 VAL A O 1
ATOM 1607 N N . LEU A 1 201 ? -4.592 9.276 10.250 1.00 92.25 201 LEU A N 1
ATOM 1608 C CA . LEU A 1 201 ? -4.310 9.608 11.652 1.00 92.25 201 LEU A CA 1
ATOM 1609 C C . LEU A 1 201 ? -2.981 9.013 12.135 1.00 92.25 201 LEU A C 1
ATOM 1611 O O . LEU A 1 201 ? -2.255 9.673 12.877 1.00 92.25 201 LEU A O 1
ATOM 1615 N N . ASP A 1 202 ? -2.635 7.800 11.701 1.00 90.50 202 ASP A N 1
ATOM 1616 C CA . ASP A 1 202 ? -1.348 7.185 12.036 1.00 90.50 202 ASP A CA 1
ATOM 1617 C C . ASP A 1 202 ? -0.199 7.888 11.302 1.00 90.50 202 ASP A C 1
ATOM 1619 O O . ASP A 1 202 ? 0.852 8.133 11.897 1.00 90.50 202 ASP A O 1
ATOM 1623 N N . THR A 1 203 ? -0.419 8.307 10.051 1.00 92.25 203 THR A N 1
ATOM 1624 C CA . THR A 1 203 ? 0.523 9.156 9.307 1.00 92.25 203 THR A CA 1
ATOM 1625 C C . THR A 1 203 ? 0.773 10.485 10.027 1.00 92.25 203 THR A C 1
ATOM 1627 O O . THR A 1 203 ? 1.925 10.883 10.184 1.00 92.25 203 THR A O 1
ATOM 1630 N N . ILE A 1 204 ? -0.275 11.154 10.522 1.00 94.00 204 ILE A N 1
ATOM 1631 C CA . ILE A 1 204 ? -0.165 12.419 11.269 1.00 94.00 204 ILE A CA 1
ATOM 1632 C C . ILE A 1 204 ? 0.589 12.205 12.587 1.00 94.00 204 ILE A C 1
ATOM 1634 O O . ILE A 1 204 ? 1.488 12.977 12.905 1.00 94.00 204 ILE A O 1
ATOM 1638 N N . LYS A 1 205 ? 0.295 11.136 13.338 1.00 91.69 205 LYS A N 1
ATOM 1639 C CA . LYS A 1 205 ? 1.046 10.793 14.563 1.00 91.69 205 LYS A CA 1
ATOM 1640 C C . LYS A 1 205 ? 2.521 10.525 14.288 1.00 91.69 205 LYS A C 1
ATOM 1642 O O . LYS A 1 205 ? 3.363 10.775 15.142 1.00 91.69 205 LYS A O 1
ATOM 1647 N N . ARG A 1 206 ? 2.848 9.990 13.113 1.00 89.00 206 ARG A N 1
ATOM 1648 C CA . ARG A 1 206 ? 4.236 9.777 12.700 1.00 89.00 206 ARG A CA 1
ATOM 1649 C C . ARG A 1 206 ? 4.917 11.083 12.300 1.00 89.00 206 ARG A C 1
ATOM 1651 O O . ARG A 1 206 ? 6.085 11.272 12.629 1.00 89.00 206 ARG A O 1
ATOM 1658 N N . LEU A 1 207 ? 4.190 11.962 11.618 1.00 91.25 207 LEU A N 1
ATOM 1659 C CA . LEU A 1 207 ? 4.654 13.297 11.256 1.00 91.25 207 LEU A CA 1
ATOM 1660 C C . LEU A 1 207 ? 4.923 14.155 12.506 1.00 91.25 207 LEU A C 1
ATOM 1662 O O . LEU A 1 207 ? 5.897 14.903 12.541 1.00 91.25 207 LEU A O 1
ATOM 1666 N N . TYR A 1 208 ? 4.113 13.973 13.553 1.00 91.38 208 TYR A N 1
ATOM 1667 C CA . TYR A 1 208 ? 4.227 14.643 14.849 1.00 91.38 208 TYR A CA 1
ATOM 1668 C C . TYR A 1 208 ? 4.349 13.613 15.992 1.00 91.38 208 TYR A C 1
ATOM 1670 O O . TYR A 1 208 ? 3.379 13.360 16.711 1.00 91.38 208 TYR A O 1
ATOM 1678 N N . PRO A 1 209 ? 5.537 13.005 16.202 1.00 88.75 209 PRO A N 1
ATOM 1679 C CA . PRO A 1 209 ? 5.738 11.894 17.144 1.00 88.75 209 PRO A CA 1
ATOM 1680 C C . PRO A 1 209 ? 5.751 12.316 18.624 1.00 88.75 209 PRO A C 1
ATOM 1682 O O . PRO A 1 209 ? 6.142 11.532 19.490 1.00 88.75 209 PRO A O 1
ATOM 1685 N N . GLY A 1 210 ? 5.365 13.554 18.927 1.00 89.25 210 GLY A N 1
ATOM 1686 C CA . GLY A 1 210 ? 5.443 14.165 20.247 1.00 89.25 210 GLY A CA 1
ATOM 1687 C C . GLY A 1 210 ? 4.750 15.522 20.284 1.00 89.25 210 GLY A C 1
ATOM 1688 O O . GLY A 1 210 ? 4.154 15.961 19.304 1.00 89.25 210 GLY A O 1
ATOM 1689 N N . SER A 1 211 ? 4.861 16.189 21.426 1.00 89.50 211 SER A N 1
ATOM 1690 C CA . SER A 1 211 ? 4.457 17.581 21.607 1.00 89.50 211 SER A CA 1
ATOM 1691 C C . SER A 1 211 ? 5.639 18.364 22.171 1.00 89.50 211 SER A C 1
ATOM 1693 O O . SER A 1 211 ? 6.403 17.839 22.981 1.00 89.50 211 SER A O 1
ATOM 1695 N N . ASP A 1 212 ? 5.782 19.608 21.732 1.00 92.88 212 ASP A N 1
ATOM 1696 C CA . ASP A 1 212 ? 6.706 20.598 22.287 1.00 92.88 212 ASP A CA 1
ATOM 1697 C C . ASP A 1 212 ? 6.095 21.371 23.474 1.00 92.88 212 ASP A C 1
ATOM 1699 O O . ASP A 1 212 ? 6.752 22.228 24.057 1.00 92.88 212 ASP A O 1
ATOM 1703 N N . GLY A 1 213 ? 4.851 21.054 23.850 1.00 91.25 213 GLY A N 1
ATOM 1704 C CA . GLY A 1 213 ? 4.100 21.735 24.901 1.00 91.25 213 GLY A CA 1
ATOM 1705 C C . GLY A 1 213 ? 3.400 23.016 24.447 1.00 91.25 213 GLY A C 1
ATOM 1706 O O . GLY A 1 213 ? 2.743 23.647 25.273 1.00 91.25 213 GLY A O 1
ATOM 1707 N N . THR A 1 214 ? 3.499 23.405 23.171 1.00 94.81 214 THR A N 1
ATOM 1708 C CA . THR A 1 214 ? 2.814 24.597 22.665 1.00 94.81 214 THR A CA 1
ATOM 1709 C C . THR A 1 214 ? 1.301 24.399 22.720 1.00 94.81 214 THR A C 1
ATOM 1711 O O . THR A 1 214 ? 0.763 23.411 22.215 1.00 94.81 214 THR A O 1
ATOM 1714 N N . VAL A 1 215 ? 0.606 25.369 23.315 1.00 95.00 215 VAL A N 1
ATOM 1715 C CA . VAL A 1 215 ? -0.858 25.419 23.368 1.00 95.00 215 VAL A CA 1
ATOM 1716 C C . VAL A 1 215 ? -1.339 26.452 22.358 1.00 95.00 215 VAL A C 1
ATOM 1718 O O . VAL A 1 215 ? -0.836 27.573 22.323 1.00 95.00 215 VAL A O 1
ATOM 1721 N N . LEU A 1 216 ? -2.296 26.060 21.519 1.00 94.69 216 LEU A N 1
ATOM 1722 C CA . LEU A 1 216 ? -2.900 26.930 20.515 1.00 94.69 216 LEU A CA 1
ATOM 1723 C C . LEU A 1 216 ? -4.315 27.312 20.937 1.00 94.69 216 LEU A C 1
ATOM 1725 O O . LEU A 1 216 ? -5.092 26.447 21.345 1.00 94.69 216 LEU A O 1
ATOM 1729 N N . ASP A 1 217 ? -4.669 28.579 20.742 1.00 96.25 217 ASP A N 1
ATOM 1730 C CA . ASP A 1 217 ? -6.059 29.011 20.826 1.00 96.25 217 ASP A CA 1
ATOM 1731 C C . ASP A 1 217 ? -6.857 28.501 19.619 1.00 96.25 217 ASP A C 1
ATOM 1733 O O . ASP A 1 217 ? -6.391 28.480 18.470 1.00 96.25 217 ASP A O 1
ATOM 1737 N N . ALA A 1 218 ? -8.090 28.066 19.877 1.00 95.81 218 ALA A N 1
ATOM 1738 C CA . ALA A 1 218 ? -8.967 27.569 18.830 1.00 95.81 218 ALA A CA 1
ATOM 1739 C C . ALA A 1 218 ? -9.351 28.698 17.857 1.00 95.81 218 ALA A C 1
ATOM 1741 O O . ALA A 1 218 ? -9.657 29.822 18.248 1.00 95.81 218 ALA A O 1
ATOM 1742 N N . THR A 1 219 ? -9.371 28.378 16.564 1.00 98.06 219 THR A N 1
ATOM 1743 C CA . THR A 1 219 ? -9.894 29.255 15.513 1.00 98.06 219 THR A CA 1
ATOM 1744 C C . THR A 1 219 ? -11.289 28.777 15.117 1.00 98.06 219 THR A C 1
ATOM 1746 O O . THR A 1 219 ? -11.692 27.664 15.460 1.00 98.06 219 THR A O 1
ATOM 1749 N N . ALA A 1 220 ? -12.007 29.560 14.308 1.00 97.88 220 ALA A N 1
ATOM 1750 C CA . ALA A 1 220 ? -13.286 29.125 13.743 1.00 97.88 220 ALA A CA 1
ATOM 1751 C C . ALA A 1 220 ? -13.171 27.798 12.964 1.00 97.88 220 ALA A C 1
ATOM 1753 O O . ALA A 1 220 ? -14.078 26.971 13.011 1.00 97.88 220 ALA A O 1
ATOM 1754 N N . MET A 1 221 ? -12.036 27.563 12.294 1.00 96.81 221 MET A N 1
ATOM 1755 C CA . MET A 1 221 ? -11.775 26.304 11.593 1.00 96.81 221 MET A CA 1
ATOM 1756 C C . MET A 1 221 ? -11.609 25.130 12.570 1.00 96.81 221 MET A C 1
ATOM 1758 O O . MET A 1 221 ? -12.119 24.042 12.317 1.00 96.81 221 MET A O 1
ATOM 1762 N N . HIS A 1 222 ? -10.936 25.340 13.705 1.00 96.94 222 HIS A N 1
ATOM 1763 C CA . HIS A 1 222 ? -10.797 24.308 14.740 1.00 96.94 222 HIS A CA 1
ATOM 1764 C C . HIS A 1 222 ? -12.158 23.948 15.357 1.00 96.94 222 HIS A C 1
ATOM 1766 O O . HIS A 1 222 ? -12.467 22.766 15.510 1.00 96.94 222 HIS A O 1
ATOM 1772 N N . GLU A 1 223 ? -12.998 24.947 15.642 1.00 97.94 223 GLU A N 1
ATOM 1773 C CA . GLU A 1 223 ? -14.352 24.720 16.165 1.00 97.94 223 GLU A CA 1
ATOM 1774 C C . GLU A 1 223 ? -15.262 24.018 15.149 1.00 97.94 223 GLU A C 1
ATOM 1776 O O . GLU A 1 223 ? -16.036 23.136 15.522 1.00 97.94 223 GLU A O 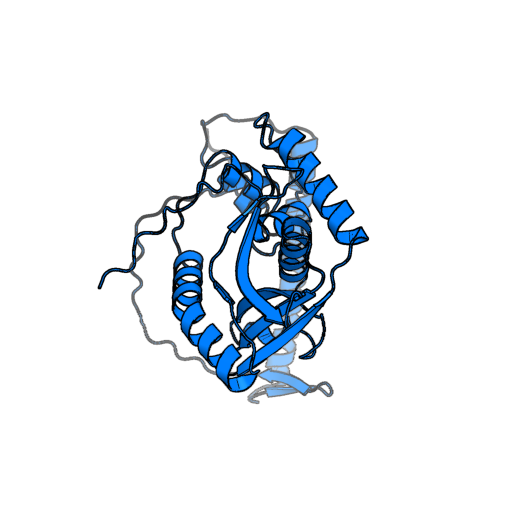1
ATOM 1781 N N . HIS A 1 224 ? -15.128 24.327 13.854 1.00 97.69 224 HIS A N 1
ATOM 1782 C CA . HIS A 1 224 ? -15.829 23.595 12.800 1.00 97.69 224 HIS A CA 1
ATOM 1783 C C . HIS A 1 224 ? -15.510 22.092 12.846 1.00 97.69 224 HIS A C 1
ATOM 1785 O O . HIS A 1 224 ? -16.421 21.269 12.945 1.00 97.69 224 HIS A O 1
ATOM 1791 N N . TRP A 1 225 ? -14.227 21.719 12.839 1.00 97.00 225 TRP A N 1
ATOM 1792 C CA . TRP A 1 225 ? -13.826 20.308 12.871 1.00 97.00 225 TRP A CA 1
ATOM 1793 C C . TRP A 1 225 ? -14.190 19.608 14.179 1.00 97.00 225 TRP A C 1
ATOM 1795 O O . TRP A 1 225 ? -14.562 18.432 14.169 1.00 97.00 225 TRP A O 1
ATOM 1805 N N . ARG A 1 226 ? -14.155 20.330 15.304 1.00 97.38 226 ARG A N 1
ATOM 1806 C CA . ARG A 1 226 ? -14.666 19.820 16.577 1.00 97.38 226 ARG A CA 1
ATOM 1807 C C . ARG A 1 226 ? -16.159 19.489 16.487 1.00 97.38 226 ARG A C 1
ATOM 1809 O O . ARG A 1 226 ? -16.553 18.398 16.894 1.00 97.38 226 ARG A O 1
ATOM 1816 N N . ALA A 1 227 ? -16.971 20.382 15.922 1.00 97.81 227 ALA A N 1
ATOM 1817 C CA . ALA A 1 227 ? -18.405 20.158 15.751 1.00 97.81 227 ALA A CA 1
ATOM 1818 C C . ALA A 1 227 ? -18.701 18.974 14.812 1.00 97.81 227 ALA A C 1
ATOM 1820 O O . ALA A 1 227 ? -19.592 18.170 15.099 1.00 97.81 227 ALA A O 1
ATOM 1821 N N . VAL A 1 228 ? -17.927 18.821 13.728 1.00 97.44 228 VAL A N 1
ATOM 1822 C CA . VAL A 1 228 ? -17.998 17.647 12.837 1.00 97.44 228 VAL A CA 1
ATOM 1823 C C . VAL A 1 228 ? -17.729 16.360 13.622 1.00 97.44 228 VAL A C 1
ATOM 1825 O O . VAL A 1 228 ? -18.531 15.427 13.561 1.00 97.44 228 VAL A O 1
ATOM 1828 N N . PHE A 1 229 ? -16.651 16.321 14.413 1.00 97.12 229 PHE A N 1
ATOM 1829 C CA . PHE A 1 229 ? -16.299 15.165 15.241 1.00 97.12 229 PHE A CA 1
ATOM 1830 C C . PHE A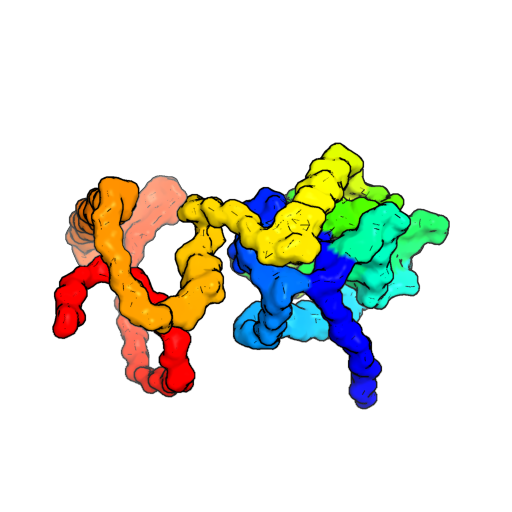 1 229 ? -17.393 14.814 16.264 1.00 97.12 229 PHE A C 1
ATOM 1832 O O . PHE A 1 229 ? -17.795 13.654 16.370 1.00 97.12 229 PHE A O 1
ATOM 1839 N N . GLU A 1 230 ? -17.901 15.799 17.008 1.00 97.44 230 GLU A N 1
ATOM 1840 C CA . GLU A 1 230 ? -18.943 15.590 18.023 1.00 97.44 230 GLU A CA 1
ATOM 1841 C C . GLU A 1 230 ? -20.270 15.117 17.398 1.00 97.44 230 GLU A C 1
ATOM 1843 O O . GLU A 1 230 ? -20.918 14.202 17.922 1.00 97.44 230 GLU A O 1
ATOM 1848 N N . THR A 1 231 ? -20.646 15.677 16.243 1.00 98.12 231 THR A N 1
ATOM 1849 C CA . THR A 1 231 ? -21.847 15.272 15.495 1.00 98.12 231 THR A CA 1
ATOM 1850 C C . THR A 1 231 ? -21.721 13.834 15.000 1.00 98.12 231 THR A C 1
ATOM 1852 O O . THR A 1 231 ? -22.601 13.012 15.267 1.00 98.12 231 THR A O 1
ATOM 1855 N N . ALA A 1 232 ? -20.603 13.494 14.352 1.00 97.56 232 ALA A N 1
ATOM 1856 C CA . ALA A 1 232 ? -20.346 12.142 13.860 1.00 97.56 232 ALA A CA 1
ATOM 1857 C C . ALA A 1 232 ? -20.360 11.111 14.999 1.00 97.56 232 ALA A C 1
ATOM 1859 O O . ALA A 1 232 ? -20.994 10.062 14.879 1.00 97.56 232 ALA A O 1
ATOM 1860 N N . LYS A 1 233 ? -19.745 11.436 16.143 1.00 97.19 233 LYS A N 1
ATOM 1861 C CA . LYS A 1 233 ? -19.757 10.583 17.339 1.00 97.19 233 LYS A CA 1
ATOM 1862 C C . LYS A 1 233 ? -21.173 10.353 17.877 1.00 97.19 233 LYS A C 1
ATOM 1864 O O . LYS A 1 233 ? -21.505 9.242 18.285 1.00 97.19 233 LYS A O 1
ATOM 1869 N N . THR A 1 234 ? -22.012 11.386 17.867 1.00 97.94 234 THR A N 1
ATOM 1870 C CA . THR A 1 234 ? -23.413 11.283 18.303 1.00 97.94 234 THR A CA 1
ATOM 1871 C 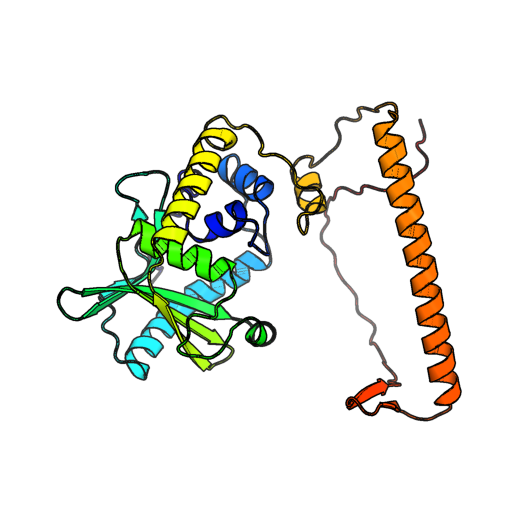C . THR A 1 234 ? -24.220 10.389 17.363 1.00 97.94 234 THR A C 1
ATOM 1873 O O . THR A 1 234 ? -24.951 9.512 17.823 1.00 97.94 234 THR A O 1
ATOM 1876 N N . MET A 1 235 ? -24.051 10.557 16.048 1.00 98.25 235 MET A N 1
ATOM 1877 C CA . MET A 1 235 ? -24.699 9.705 15.047 1.00 98.25 235 MET A CA 1
ATOM 1878 C C . MET A 1 235 ? -24.249 8.247 15.167 1.00 98.25 235 MET A C 1
ATOM 1880 O O . MET A 1 235 ? -25.084 7.348 15.122 1.00 98.25 235 MET A O 1
ATOM 1884 N N . GLN A 1 236 ? -22.953 8.005 15.379 1.00 98.00 236 GLN A N 1
ATOM 1885 C CA . GLN A 1 236 ? -22.421 6.662 15.605 1.00 98.00 236 GLN A CA 1
ATOM 1886 C C . GLN A 1 236 ? -23.088 5.994 16.814 1.00 98.00 236 GLN A C 1
ATOM 1888 O O . GLN A 1 236 ? -23.600 4.885 16.685 1.00 98.00 236 GLN A O 1
ATOM 1893 N N . ALA A 1 237 ? -23.147 6.685 17.957 1.00 97.88 237 ALA A N 1
ATOM 1894 C CA . ALA A 1 237 ? -23.790 6.161 19.162 1.00 97.88 237 ALA A CA 1
ATOM 1895 C C . ALA A 1 237 ? -25.289 5.880 18.952 1.00 97.88 237 ALA A C 1
ATOM 1897 O O . ALA A 1 237 ? -25.813 4.886 19.453 1.00 97.88 237 ALA A O 1
ATOM 1898 N N . HIS A 1 238 ? -25.981 6.730 18.188 1.00 97.88 238 HIS A N 1
ATOM 1899 C CA . HIS A 1 238 ? -27.384 6.517 17.840 1.00 97.88 238 HIS A CA 1
ATOM 1900 C C . HIS A 1 238 ? -27.585 5.240 17.011 1.00 97.88 238 HIS A C 1
ATOM 1902 O O . HIS A 1 238 ? -28.425 4.411 17.359 1.00 97.88 238 HIS A O 1
ATOM 1908 N N . TYR A 1 239 ? -26.802 5.051 15.945 1.00 98.25 239 TYR A N 1
ATOM 1909 C CA . TYR A 1 239 ? -26.919 3.862 15.097 1.00 98.25 239 TYR A CA 1
ATOM 1910 C C . TYR A 1 239 ? -26.480 2.579 15.809 1.00 98.25 239 TYR A C 1
ATOM 1912 O O . TYR A 1 239 ? -27.120 1.547 15.625 1.00 98.25 239 TYR A O 1
ATOM 1920 N N . GLU A 1 240 ? -25.459 2.638 16.665 1.00 98.25 240 GLU A N 1
ATOM 1921 C CA . GLU A 1 240 ? -25.056 1.507 17.509 1.00 98.25 240 GLU A CA 1
ATOM 1922 C C . GLU A 1 240 ? -26.189 1.098 18.465 1.00 98.25 240 GLU A C 1
ATOM 1924 O O . GLU A 1 240 ? -26.523 -0.082 18.569 1.00 98.25 240 GLU A O 1
ATOM 1929 N N . ALA A 1 241 ? -26.867 2.068 19.089 1.00 98.00 241 ALA A N 1
ATOM 1930 C CA . ALA A 1 241 ? -28.025 1.793 19.938 1.00 98.00 241 ALA A CA 1
ATOM 1931 C C . ALA A 1 241 ? -29.194 1.161 19.158 1.00 98.00 241 ALA A C 1
ATOM 1933 O O . ALA A 1 241 ? -29.843 0.244 19.663 1.00 98.00 241 ALA A O 1
ATOM 1934 N N . LEU A 1 242 ? -29.452 1.606 17.922 1.00 98.25 242 LEU A N 1
ATOM 1935 C CA . LEU A 1 242 ? -30.462 0.990 17.052 1.00 98.25 242 LEU A CA 1
ATOM 1936 C C . LEU A 1 242 ? -30.095 -0.453 16.675 1.00 98.25 242 LEU A C 1
ATOM 1938 O O . LEU A 1 242 ? -30.961 -1.330 16.711 1.00 98.25 242 LEU A O 1
ATOM 1942 N N . GLN A 1 243 ? -28.825 -0.715 16.350 1.00 98.19 243 GLN A N 1
ATOM 1943 C CA . GLN A 1 243 ? -28.335 -2.064 16.055 1.00 98.19 243 GLN A CA 1
ATOM 1944 C C . GLN A 1 243 ? -28.492 -2.997 17.259 1.00 98.19 243 GLN A C 1
ATOM 1946 O O . GLN A 1 243 ? -28.994 -4.112 17.105 1.00 98.19 243 GLN A O 1
ATOM 1951 N N . GLU A 1 244 ? -28.129 -2.544 18.460 1.00 97.94 244 GLU A N 1
ATOM 1952 C CA . GLU A 1 244 ? -28.291 -3.334 19.684 1.00 97.94 244 GLU A CA 1
ATOM 1953 C C . GLU A 1 244 ? -29.770 -3.547 20.043 1.00 97.94 244 GLU A C 1
ATOM 1955 O O . GLU A 1 244 ? -30.148 -4.648 20.445 1.00 97.94 244 GLU A O 1
ATOM 1960 N N . GLY A 1 245 ? -30.639 -2.560 19.804 1.00 98.12 245 GLY A N 1
ATOM 1961 C CA . GLY A 1 245 ? -32.090 -2.725 19.926 1.00 98.12 245 GLY A CA 1
ATOM 1962 C C . GLY A 1 245 ? -32.643 -3.802 18.985 1.00 98.12 245 GLY A C 1
ATOM 1963 O O . GLY A 1 245 ? -33.363 -4.703 19.422 1.00 98.12 245 GLY A O 1
ATOM 1964 N N . ALA A 1 246 ? -32.258 -3.771 17.705 1.00 98.06 246 ALA A N 1
ATOM 1965 C CA . ALA A 1 246 ? -32.646 -4.789 16.726 1.00 98.06 246 ALA A CA 1
ATOM 1966 C C . ALA A 1 246 ? -32.110 -6.183 17.102 1.00 98.06 246 ALA A C 1
ATOM 1968 O O . ALA A 1 246 ? -32.833 -7.180 17.030 1.00 98.06 246 ALA A O 1
ATOM 1969 N N . ARG A 1 247 ? -30.860 -6.257 17.573 1.00 97.12 247 ARG A N 1
ATOM 1970 C CA . ARG A 1 247 ? -30.243 -7.496 18.057 1.00 97.12 247 ARG A CA 1
ATOM 1971 C C . ARG A 1 247 ? -30.977 -8.064 19.268 1.00 97.12 247 ARG A C 1
ATOM 1973 O O . ARG A 1 247 ? -31.194 -9.273 19.325 1.00 97.12 247 ARG A O 1
ATOM 1980 N N . ALA A 1 248 ? -31.369 -7.215 20.217 1.00 97.69 248 ALA A N 1
ATOM 1981 C CA . ALA A 1 248 ? -32.132 -7.614 21.393 1.00 97.69 248 ALA A CA 1
ATOM 1982 C C . ALA A 1 248 ? -33.511 -8.169 21.009 1.00 97.69 248 ALA A C 1
ATOM 1984 O O . ALA A 1 248 ? -33.887 -9.225 21.516 1.00 97.69 248 ALA A O 1
ATOM 1985 N N . HIS A 1 249 ? -34.218 -7.526 20.071 1.00 98.06 249 HIS A N 1
ATOM 1986 C CA . HIS A 1 249 ? -35.480 -8.041 19.527 1.00 98.06 249 HIS A CA 1
ATOM 1987 C C . HIS A 1 249 ? -35.314 -9.443 18.930 1.00 98.06 249 HIS A C 1
ATOM 1989 O O . HIS A 1 249 ? -36.024 -10.365 19.323 1.00 98.06 249 HIS A O 1
ATOM 1995 N N . LEU A 1 250 ? -34.332 -9.634 18.045 1.00 97.81 250 LEU A N 1
ATOM 1996 C CA . LEU A 1 250 ? -34.075 -10.937 17.424 1.00 97.81 250 LEU A CA 1
ATOM 1997 C C . LEU A 1 250 ? -33.674 -11.999 18.454 1.00 97.81 250 LEU A C 1
ATOM 1999 O O . LEU A 1 250 ? -34.148 -13.131 18.396 1.00 97.81 250 LEU A O 1
ATOM 2003 N N . LEU A 1 251 ? -32.828 -11.646 19.425 1.00 96.94 251 LEU A N 1
ATOM 2004 C CA . LEU A 1 251 ? -32.410 -12.569 20.479 1.00 96.94 251 LEU A CA 1
ATOM 2005 C C . LEU A 1 251 ? -33.576 -12.974 21.396 1.00 96.94 251 LEU A C 1
ATOM 2007 O O . LEU A 1 251 ? -33.608 -14.122 21.850 1.00 96.94 251 LEU A O 1
ATOM 2011 N N . ALA A 1 252 ? -34.505 -12.053 21.669 1.00 97.44 252 ALA A N 1
ATOM 2012 C CA . ALA A 1 252 ? -35.716 -12.316 22.439 1.00 97.44 252 ALA A CA 1
ATOM 2013 C C . ALA A 1 252 ? -36.666 -13.256 21.681 1.00 97.44 252 ALA A C 1
ATOM 2015 O O . ALA A 1 252 ? -37.062 -14.277 22.244 1.00 97.44 252 ALA A O 1
ATOM 2016 N N . GLU A 1 253 ? -36.940 -12.981 20.400 1.00 97.00 253 GLU A N 1
ATOM 2017 C CA . GLU A 1 253 ? -37.749 -13.845 19.520 1.00 97.00 253 GLU A CA 1
ATOM 2018 C C . GLU A 1 253 ? -37.147 -15.250 19.372 1.00 97.00 253 GLU A C 1
ATOM 2020 O O . GLU A 1 253 ? -37.856 -16.254 19.401 1.00 97.00 253 GLU A O 1
ATOM 2025 N N . MET A 1 254 ? -35.814 -15.360 19.303 1.00 97.31 254 MET A N 1
ATOM 2026 C CA . MET A 1 254 ? -35.128 -16.656 19.296 1.00 97.31 254 MET A CA 1
ATOM 2027 C C . MET A 1 254 ? -35.391 -17.483 20.566 1.00 97.31 254 MET A C 1
ATOM 2029 O O . MET A 1 254 ? -35.266 -18.709 20.533 1.00 97.31 254 MET A O 1
ATOM 2033 N N . GLY A 1 255 ? -35.705 -16.862 21.708 1.00 95.38 255 GLY A N 1
ATOM 2034 C CA . GLY A 1 255 ? -35.973 -17.562 22.965 1.00 95.38 255 GLY A CA 1
ATOM 2035 C C . GLY A 1 255 ? -34.811 -18.465 23.401 1.00 95.38 255 GLY A C 1
ATOM 2036 O O . GLY A 1 255 ? -33.785 -17.987 23.881 1.00 95.38 255 GLY A O 1
ATOM 2037 N N . LYS A 1 256 ? -34.955 -19.790 23.267 1.00 96.06 256 LYS A N 1
ATOM 2038 C CA . LYS A 1 256 ? -33.888 -20.781 23.543 1.00 96.06 256 LYS A CA 1
ATOM 2039 C C . LYS A 1 256 ? -33.200 -21.327 22.286 1.00 96.06 256 LYS A C 1
ATOM 2041 O O . LYS A 1 256 ? -32.263 -22.110 22.419 1.00 96.06 256 LYS A O 1
ATOM 2046 N N . ALA A 1 257 ? -33.647 -20.942 21.095 1.00 97.38 257 ALA A N 1
ATOM 2047 C CA . ALA A 1 257 ? -33.104 -21.433 19.839 1.00 97.38 257 ALA A CA 1
ATOM 2048 C C . ALA A 1 257 ? -31.622 -21.063 19.672 1.00 97.38 257 ALA A C 1
ATOM 2050 O O . ALA A 1 257 ? -31.150 -20.023 20.138 1.00 97.38 257 ALA A O 1
ATOM 2051 N N . ALA A 1 258 ? -30.887 -21.929 18.973 1.00 96.38 258 ALA A N 1
ATOM 2052 C CA . ALA A 1 258 ? -29.472 -21.722 18.683 1.00 96.38 258 ALA A CA 1
ATOM 2053 C C . ALA A 1 258 ? -29.239 -20.725 17.534 1.00 96.38 258 ALA A C 1
ATOM 2055 O O . ALA A 1 258 ? -28.174 -20.116 17.474 1.00 96.38 258 ALA A O 1
ATOM 2056 N N . ALA A 1 259 ? -30.206 -20.546 16.627 1.00 97.00 259 ALA A N 1
ATOM 2057 C CA . ALA A 1 259 ? -30.106 -19.605 15.513 1.00 97.00 259 ALA A CA 1
ATOM 2058 C C . ALA A 1 259 ? -31.483 -19.200 14.955 1.00 97.00 259 ALA A C 1
ATOM 2060 O O . ALA A 1 259 ? -32.440 -19.963 15.082 1.00 97.00 259 ALA A O 1
ATOM 2061 N N . ILE A 1 260 ? -31.542 -18.046 14.285 1.00 97.12 260 ILE A N 1
ATOM 2062 C CA . ILE A 1 260 ? -32.603 -17.646 13.341 1.00 97.12 260 ILE A CA 1
ATOM 2063 C C . ILE A 1 260 ? -31.961 -17.446 11.964 1.00 97.12 260 ILE A C 1
ATOM 2065 O O . ILE A 1 260 ? -30.919 -16.797 11.874 1.00 97.12 260 ILE A O 1
ATOM 2069 N N . ARG A 1 261 ? -32.533 -18.055 10.919 1.00 97.38 261 ARG A N 1
ATOM 2070 C CA . ARG A 1 261 ? -32.016 -18.032 9.538 1.00 97.38 261 ARG A CA 1
ATOM 2071 C C . ARG A 1 261 ? -32.886 -17.141 8.658 1.00 97.38 261 ARG A C 1
ATOM 2073 O O . ARG A 1 261 ? -34.090 -17.073 8.886 1.00 97.38 261 ARG A O 1
ATOM 2080 N N . PHE A 1 262 ? -32.276 -16.538 7.647 1.00 96.31 262 PHE A N 1
ATOM 2081 C CA . PHE A 1 262 ? -32.941 -15.721 6.636 1.00 96.31 262 PHE A CA 1
ATOM 2082 C C . PHE A 1 262 ? -32.796 -16.345 5.242 1.00 96.31 262 PHE A C 1
ATOM 2084 O O . PHE A 1 262 ? -31.953 -17.221 5.026 1.00 96.31 262 PHE A O 1
ATOM 2091 N N . ASP A 1 263 ? -33.630 -15.895 4.304 1.00 96.31 263 ASP A N 1
ATOM 2092 C CA . ASP A 1 263 ? -33.741 -16.469 2.954 1.00 96.31 263 ASP A CA 1
ATOM 2093 C C . ASP A 1 263 ? -32.476 -16.279 2.102 1.00 96.31 263 ASP A C 1
ATOM 2095 O O . ASP A 1 263 ? -32.223 -17.051 1.180 1.00 96.31 263 ASP A O 1
ATOM 2099 N N . ASP A 1 264 ? -31.644 -15.292 2.438 1.00 95.19 264 ASP A N 1
ATOM 2100 C CA . ASP A 1 264 ? -30.345 -15.031 1.805 1.00 95.19 264 ASP A CA 1
ATOM 2101 C C . ASP A 1 264 ? -29.210 -15.931 2.340 1.00 95.19 264 ASP A C 1
ATOM 2103 O O . ASP A 1 264 ? -28.049 -15.788 1.953 1.00 95.19 264 ASP A O 1
ATOM 2107 N N . GLY A 1 265 ? -29.532 -16.862 3.243 1.00 94.06 265 GLY A N 1
ATOM 2108 C CA . GLY A 1 265 ? -28.583 -17.778 3.869 1.00 94.06 265 GLY A CA 1
ATOM 2109 C C . GLY A 1 265 ? -27.856 -17.208 5.091 1.00 94.06 265 GLY A C 1
ATOM 2110 O O . GLY A 1 265 ? -27.079 -17.936 5.717 1.00 94.06 265 GLY A O 1
ATOM 2111 N N . GLN A 1 266 ? -28.102 -15.952 5.478 1.00 95.69 266 GLN A N 1
ATOM 2112 C CA . GLN A 1 266 ? -27.549 -15.376 6.705 1.00 95.69 266 GLN A CA 1
ATOM 2113 C C . GLN A 1 266 ? -28.299 -15.862 7.953 1.00 95.69 266 GLN A C 1
ATOM 2115 O O . GLN A 1 266 ? -29.418 -16.377 7.890 1.00 95.69 266 GLN A O 1
ATOM 2120 N N . ALA A 1 267 ? -27.677 -15.714 9.127 1.00 96.12 267 ALA A N 1
ATOM 2121 C CA . ALA A 1 267 ? -28.292 -16.085 10.396 1.00 96.12 267 ALA A CA 1
ATOM 2122 C C . ALA A 1 267 ? -27.723 -15.298 11.582 1.00 96.12 267 ALA A C 1
ATOM 2124 O O 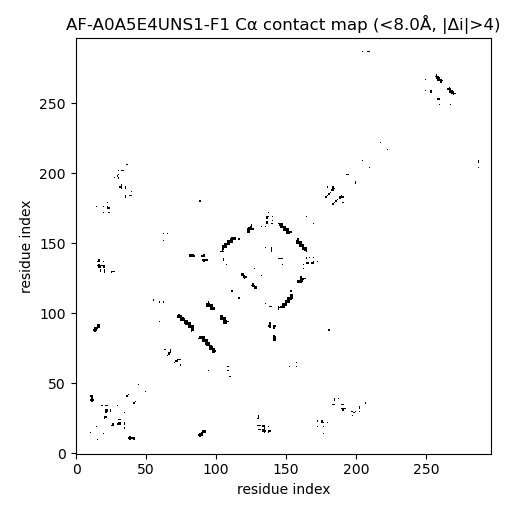. ALA A 1 267 ? -26.517 -15.054 11.652 1.00 96.12 267 ALA A O 1
ATOM 2125 N N . PHE A 1 268 ? -28.565 -15.013 12.580 1.00 97.06 268 PHE A N 1
ATOM 2126 C CA . PHE A 1 268 ? -28.080 -14.716 13.931 1.00 97.06 268 PHE A CA 1
ATOM 2127 C C . PHE A 1 268 ? -27.910 -16.024 14.698 1.00 97.06 268 PHE A C 1
ATOM 2129 O O . PHE A 1 268 ? -28.798 -16.875 14.692 1.00 97.06 268 PHE A O 1
ATOM 2136 N N . ILE A 1 269 ? -26.764 -16.185 15.364 1.00 96.12 269 ILE A N 1
ATOM 2137 C CA . ILE A 1 269 ? -26.368 -17.432 16.027 1.00 96.12 269 ILE A CA 1
ATOM 2138 C C . ILE A 1 269 ? -26.063 -17.157 17.501 1.00 96.12 269 ILE A C 1
ATOM 2140 O O . ILE A 1 269 ? -25.273 -16.272 17.833 1.00 96.12 269 ILE A O 1
ATOM 2144 N N . ARG A 1 270 ? -26.648 -17.959 18.393 1.00 95.62 270 ARG A N 1
ATOM 2145 C CA . ARG A 1 270 ? -26.303 -18.020 19.815 1.00 95.62 270 ARG A CA 1
ATOM 2146 C C . ARG A 1 270 ? -25.185 -19.039 20.016 1.00 95.62 270 ARG A C 1
ATOM 2148 O O . ARG A 1 270 ? -25.361 -20.221 19.734 1.00 95.62 270 ARG A O 1
ATOM 2155 N N . LYS A 1 271 ? -24.053 -18.592 20.560 1.00 93.38 271 LYS A N 1
ATOM 2156 C CA . LYS A 1 271 ? -22.928 -19.456 20.931 1.00 93.38 271 LYS A CA 1
ATOM 2157 C C . LYS A 1 271 ? -22.465 -19.134 22.345 1.00 93.38 271 LYS A C 1
ATOM 2159 O O . LYS A 1 271 ? -22.167 -17.984 22.648 1.00 93.38 271 LYS A O 1
ATOM 2164 N N . GLU A 1 272 ? -22.382 -20.153 23.190 1.00 91.44 272 GLU A N 1
ATOM 2165 C CA . GLU A 1 272 ? -21.733 -20.042 24.493 1.00 91.44 272 GLU A CA 1
ATOM 2166 C C . GLU A 1 272 ? -20.212 -20.078 24.297 1.00 91.44 272 GLU A C 1
ATOM 2168 O O . GLU A 1 272 ? -19.681 -20.950 23.604 1.00 91.44 272 GLU A O 1
ATOM 2173 N N . ILE A 1 273 ? -19.504 -19.091 24.850 1.00 91.75 273 ILE A N 1
ATOM 2174 C CA . ILE A 1 273 ? -18.052 -18.961 24.704 1.00 91.75 273 ILE A CA 1
ATOM 2175 C C . ILE A 1 273 ? -17.420 -18.984 26.095 1.00 91.75 273 ILE A C 1
ATOM 2177 O O . ILE A 1 273 ? -17.477 -17.999 26.825 1.00 91.75 273 ILE A O 1
ATOM 2181 N N . SER A 1 274 ? -16.756 -20.088 26.438 1.00 90.31 274 SER A N 1
ATOM 2182 C CA . SER A 1 274 ? -15.908 -20.185 27.628 1.00 90.31 274 SER A CA 1
ATOM 2183 C C . SER A 1 274 ? -14.475 -19.768 27.287 1.00 90.31 274 SER A C 1
ATOM 2185 O O . SER A 1 274 ? -13.827 -20.406 26.452 1.00 90.31 274 SER A O 1
ATOM 2187 N N . LYS A 1 275 ? -13.951 -18.724 27.934 1.00 88.94 275 LYS A N 1
ATOM 2188 C CA . LYS A 1 275 ? -12.536 -18.334 27.818 1.00 88.94 275 LYS A CA 1
ATOM 2189 C C . LYS A 1 275 ? -11.771 -18.778 29.064 1.00 88.94 275 LYS A C 1
ATOM 2191 O O . LYS A 1 275 ? -12.217 -18.529 30.179 1.00 88.94 275 LYS A O 1
ATOM 2196 N N . LYS A 1 276 ? -10.617 -19.426 28.878 1.00 91.50 276 LYS A N 1
ATOM 2197 C CA . LYS A 1 276 ? -9.682 -19.719 29.976 1.00 91.50 276 LYS A CA 1
ATOM 2198 C C . LYS A 1 276 ? -8.957 -18.438 30.390 1.00 91.50 276 LYS A C 1
ATOM 2200 O O . LYS A 1 276 ? -8.711 -17.577 29.548 1.00 91.50 276 LYS A O 1
ATOM 2205 N N . ALA A 1 277 ? -8.598 -18.336 31.666 1.00 89.69 277 ALA A N 1
ATOM 2206 C CA . ALA A 1 277 ? -7.742 -17.260 32.148 1.00 89.69 277 ALA A CA 1
ATOM 2207 C C . ALA A 1 277 ? -6.353 -17.344 31.493 1.00 89.69 277 ALA A C 1
ATOM 2209 O O . ALA A 1 277 ? -5.808 -18.436 31.325 1.00 89.69 277 ALA A O 1
ATOM 2210 N N . TYR A 1 278 ? -5.791 -16.192 31.133 1.00 88.25 278 TYR A N 1
ATOM 2211 C CA . TYR A 1 278 ? -4.424 -16.062 30.635 1.00 88.25 278 TYR A CA 1
ATOM 2212 C C . TYR A 1 278 ? -3.828 -14.724 31.083 1.00 88.25 278 TYR A C 1
ATOM 2214 O O . TYR A 1 278 ? -4.563 -13.779 31.369 1.00 88.25 278 TYR A O 1
ATOM 2222 N N . SER A 1 279 ? -2.498 -14.667 31.155 1.00 89.25 279 SER A N 1
ATOM 2223 C CA . SER A 1 279 ? -1.740 -13.442 31.415 1.00 89.25 279 SER A CA 1
ATOM 2224 C C . SER A 1 279 ? -1.098 -12.959 30.118 1.00 89.25 279 SER A C 1
ATOM 2226 O O . SER A 1 279 ? -0.669 -13.779 29.304 1.00 89.25 279 SER A O 1
ATOM 2228 N N . VAL A 1 280 ? -1.040 -11.642 29.929 1.00 86.19 280 VAL A N 1
ATOM 2229 C CA . VAL A 1 280 ? -0.328 -11.010 28.814 1.00 86.19 280 VAL A CA 1
ATOM 2230 C C . VAL A 1 280 ? 0.751 -10.117 29.396 1.00 86.19 280 VAL A C 1
ATOM 2232 O O . VAL A 1 280 ? 0.447 -9.200 30.156 1.00 86.19 280 VAL A O 1
ATOM 2235 N N . ASP A 1 281 ? 1.998 -10.394 29.030 1.00 87.06 281 ASP A N 1
ATOM 2236 C CA . ASP A 1 281 ? 3.127 -9.524 29.332 1.00 87.06 281 ASP A CA 1
ATOM 2237 C C . ASP A 1 281 ? 3.303 -8.526 28.182 1.00 87.06 281 ASP A C 1
ATOM 2239 O O . ASP A 1 281 ? 3.449 -8.922 27.021 1.00 87.06 281 ASP A O 1
ATOM 2243 N N . TYR A 1 282 ? 3.225 -7.233 28.493 1.00 80.88 282 TYR A N 1
ATOM 2244 C CA . TYR A 1 282 ? 3.363 -6.158 27.516 1.00 80.88 282 TYR A CA 1
ATOM 2245 C C . TYR A 1 282 ? 4.696 -5.440 27.726 1.00 80.88 282 TYR A C 1
ATOM 2247 O O . TYR A 1 282 ? 4.933 -4.904 28.811 1.00 80.88 282 TYR A O 1
ATOM 2255 N N . PRO A 1 283 ? 5.546 -5.335 26.690 1.00 84.94 283 PRO A N 1
ATOM 2256 C CA . PRO A 1 283 ? 6.730 -4.499 26.783 1.00 84.94 283 PRO A CA 1
ATOM 2257 C C . PRO A 1 283 ? 6.328 -3.027 26.947 1.00 84.94 283 PRO A C 1
ATOM 2259 O O . PRO A 1 283 ? 5.317 -2.569 26.402 1.00 84.94 283 PRO A O 1
ATOM 2262 N N . ALA A 1 284 ? 7.155 -2.266 27.666 1.00 86.44 284 ALA A N 1
ATOM 2263 C CA . ALA A 1 284 ? 6.975 -0.826 27.795 1.00 86.44 284 ALA A CA 1
ATOM 2264 C C . ALA A 1 284 ? 6.970 -0.159 26.408 1.00 86.44 284 ALA A C 1
ATOM 2266 O O . ALA A 1 284 ? 7.872 -0.374 25.597 1.00 86.44 284 ALA A O 1
ATOM 2267 N N . SER A 1 285 ? 5.958 0.666 26.140 1.00 84.88 285 SER A N 1
ATOM 2268 C CA . SER A 1 285 ? 5.804 1.398 24.880 1.00 84.88 285 SER A CA 1
ATOM 2269 C C . SER A 1 285 ? 5.317 2.827 25.131 1.00 84.88 285 SER A C 1
ATOM 2271 O O . SER A 1 285 ? 4.762 3.134 26.187 1.00 84.88 285 SER A O 1
ATOM 2273 N N . LYS A 1 286 ? 5.564 3.719 24.168 1.00 83.12 286 LYS A N 1
ATOM 2274 C CA . LYS A 1 286 ? 5.061 5.100 24.147 1.00 83.12 286 LYS A CA 1
ATOM 2275 C C . LYS A 1 286 ? 4.248 5.297 22.871 1.00 83.12 286 LYS A C 1
ATOM 2277 O O . LYS A 1 286 ? 4.643 4.792 21.823 1.00 83.12 286 LYS A O 1
ATOM 2282 N N . TYR A 1 287 ? 3.142 6.028 22.956 1.00 84.50 287 TYR A N 1
ATOM 2283 C CA . TYR A 1 287 ? 2.286 6.342 21.814 1.00 84.50 287 TYR A CA 1
ATOM 2284 C C . TYR A 1 287 ? 1.678 7.738 21.963 1.00 84.50 287 TYR A C 1
ATOM 2286 O O . TYR A 1 287 ? 1.597 8.272 23.070 1.00 84.50 287 TYR A O 1
ATOM 2294 N N . ILE A 1 288 ? 1.252 8.316 20.839 1.00 88.12 288 ILE A N 1
ATOM 2295 C CA . ILE A 1 288 ? 0.524 9.585 20.806 1.00 88.12 288 ILE A CA 1
ATOM 2296 C C . ILE A 1 288 ? -0.973 9.307 20.927 1.00 88.12 288 ILE A C 1
ATOM 2298 O O . ILE A 1 288 ? -1.570 8.661 20.060 1.00 88.12 288 ILE A O 1
ATOM 2302 N N . ASP A 1 289 ? -1.557 9.798 22.019 1.00 89.62 289 ASP A N 1
ATOM 2303 C CA . ASP A 1 289 ? -2.998 9.822 22.260 1.00 89.62 289 ASP A CA 1
ATOM 2304 C C . ASP A 1 289 ? -3.540 11.209 21.897 1.00 89.62 289 ASP A C 1
ATOM 2306 O O . ASP A 1 289 ? -3.144 12.210 22.493 1.00 89.62 289 ASP A O 1
ATOM 2310 N N . PHE A 1 290 ? -4.435 11.267 20.912 1.00 91.56 290 PHE A N 1
ATOM 2311 C CA . PHE A 1 290 ? -5.125 12.490 20.511 1.00 91.56 290 PHE A CA 1
ATOM 2312 C C . PHE A 1 290 ? -6.617 12.301 20.758 1.00 91.56 290 PHE A C 1
ATOM 2314 O O . PHE A 1 290 ? -7.258 11.452 20.136 1.00 91.56 290 PHE A O 1
ATOM 2321 N N . ARG A 1 291 ? -7.165 13.075 21.696 1.00 91.75 291 ARG A N 1
ATOM 2322 C CA . ARG A 1 291 ? -8.546 12.935 22.159 1.00 91.75 291 ARG A CA 1
ATOM 2323 C C . ARG A 1 291 ? -9.114 14.266 22.621 1.00 91.75 291 ARG A C 1
ATOM 2325 O O . ARG A 1 291 ? -8.396 15.111 23.150 1.00 91.75 291 ARG A O 1
ATOM 2332 N N . LEU A 1 292 ? -10.430 14.401 22.504 1.00 92.62 292 LEU A N 1
ATOM 2333 C CA . LEU A 1 292 ? -11.163 15.503 23.112 1.00 92.62 292 LEU A CA 1
ATOM 2334 C C . LEU A 1 292 ? -11.213 15.314 24.637 1.00 92.62 292 LEU A C 1
ATOM 2336 O O . LEU A 1 292 ? -11.625 14.260 25.126 1.00 92.62 292 LEU A O 1
ATOM 2340 N N . GLY A 1 293 ? -10.808 16.333 25.393 1.00 91.56 293 GLY A N 1
ATOM 2341 C CA . GLY A 1 293 ? -10.778 16.299 26.854 1.00 91.56 293 GLY A CA 1
ATOM 2342 C C . GLY A 1 293 ? -10.721 17.697 27.465 1.00 91.56 293 GLY A C 1
ATOM 2343 O O . GLY A 1 293 ? -10.584 18.690 26.756 1.00 91.56 293 GLY A O 1
ATOM 2344 N N . LYS A 1 294 ? -10.838 17.778 28.794 1.00 90.38 294 LYS A N 1
ATOM 2345 C CA . LYS A 1 294 ? -10.646 19.041 29.518 1.00 90.38 294 LYS A CA 1
ATOM 2346 C C . LYS A 1 294 ? -9.152 19.309 29.681 1.00 90.38 294 LYS A C 1
ATOM 2348 O O . LYS A 1 294 ? -8.455 18.475 30.260 1.00 90.38 294 LYS A O 1
ATOM 2353 N N . PHE A 1 295 ? -8.692 20.461 29.204 1.00 87.56 295 PHE A N 1
ATOM 2354 C CA . PHE A 1 295 ? -7.344 20.945 29.477 1.00 87.56 295 PHE A CA 1
ATOM 2355 C C . PHE A 1 295 ? -7.273 21.434 30.930 1.00 87.56 295 PHE A C 1
ATOM 2357 O O . PHE A 1 295 ? -8.178 22.128 31.395 1.00 87.56 295 PHE A O 1
ATOM 2364 N N . LYS A 1 296 ? -6.248 21.000 31.664 1.00 80.25 296 LYS A N 1
ATOM 2365 C CA . LYS A 1 296 ? -5.917 21.526 32.990 1.00 80.25 296 LYS A CA 1
ATOM 2366 C C . LYS A 1 296 ? -4.612 22.289 32.829 1.00 80.25 296 LYS A C 1
ATOM 2368 O O . LYS A 1 296 ? -3.651 21.685 32.357 1.00 80.25 296 LYS A O 1
ATOM 2373 N N . GLU A 1 297 ? -4.636 23.572 33.169 1.00 63.78 297 GLU A N 1
ATOM 2374 C CA . GLU A 1 297 ? -3.434 24.407 33.277 1.00 63.78 297 GLU A CA 1
ATOM 2375 C C . GLU A 1 297 ? -2.487 23.893 34.368 1.00 63.78 297 GLU A C 1
ATOM 2377 O O . GLU A 1 297 ? -2.986 23.342 35.383 1.00 63.78 297 GLU A O 1
#

Sequence (297 aa):
MNAPLIAVPDRTKFIGGSDVAAILGVSPWRNVVDLWMDKITPRREDGHNAAAKRRGSRLEPYILDMIREEHGLNIVAANERYIDSELPFLAAEIDAEYADGDARENIEIKTVHPFKSKEWGEHETDELPLHYVAQVQHGLGVTGRNICRVFALIGDDLKPYTVHRDDELISVMRERATEFWTRYVVPKVQPPIDYEAKNVLDTIKRLYPGSDGTVLDATAMHEHWRAVFETAKTMQAHYEALQEGARAHLLAEMGKAAAIRFDDGQAFIRKEISKKAYSVDYPASKYIDFRLGKFKE

Nearest PDB structures (foldseek):
  3slp-assembly1_B  TM=7.643E-01  e=1.061E-07  Lambdavirus lambda
  5zyv-assembly1_A  TM=5.978E-01  e=6.907E-06  Homo sapiens
  8xa9-assembly1_A  TM=5.113E-01  e=5.126E-06  Homo sapiens
  8d3l-assembly1_I  TM=4.667E-01  e=2.789E-04  Halalkalibacterium halodurans C-125
  3h4r-assembly1_A  TM=3.981E-01  e=2.120E-03  Escherichia coli K-12

Mean predicted aligned error: 7.14 Å